Protein AF-A0A935WSB1-F1 (afdb_monomer)

Radius of gyration: 26.07 Å; Cα contacts (8 Å, |Δi|>4): 548; chains: 1; bounding box: 64×55×68 Å

Solvent-accessible surface area (backbone atoms only — not comparable to full-atom values): 17098 Å² total; per-residue (Å²): 81,42,59,68,57,47,34,73,74,70,45,81,58,76,41,74,50,71,46,96,44,98,87,48,53,34,35,37,22,49,76,75,19,38,38,34,25,50,96,61,27,64,59,34,32,44,65,51,95,84,75,77,81,82,82,81,70,64,35,70,71,57,39,52,50,42,53,50,50,52,52,51,50,53,54,49,55,54,46,53,54,50,55,65,73,69,62,89,74,89,78,96,70,95,72,88,76,87,68,64,77,67,68,43,43,47,78,83,37,38,55,59,56,47,38,64,53,71,43,83,61,61,30,33,44,60,49,74,85,62,17,37,36,38,25,39,85,84,13,38,38,32,24,38,60,80,41,35,52,37,31,41,38,26,83,84,60,60,51,58,66,50,74,45,67,52,43,93,82,45,62,64,37,37,80,64,33,39,58,68,51,41,22,32,45,66,18,51,59,39,26,40,36,54,83,48,101,49,32,37,43,37,19,50,66,94,76,73,35,17,26,42,34,31,44,74,62,19,29,61,29,34,35,31,78,73,62,72,58,62,64,47,54,56,77,58,78,88,73,57,65,91,81,60,81,78,63,82,47,48,49,77,64,40,42,54,54,58,49,20,72,67,72,43,59,58,42,27,34,54,80,58,32,38,28,42,76,61,76,18,35,42,33,43,56,98,60,18,32,70,51,70,47,52,86,55,71,72,69,54,60,64,71,88,130

Sequence (305 aa):
MTMDDVRAALGEPTSIEGPVRPAEPIYWLYGLSRLQFRAGRLVGWIKVDDGGAPRVVLDEDRKARVDRMRTVAMHTDRRTMLDAAT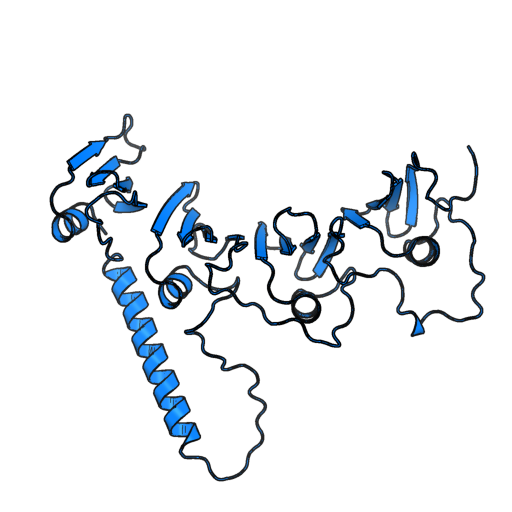LDGSATLDHAGASDRSAAFDRSATLDEVLLVMGVPQSWYPLDEGRTMIEYGTGLLTFDGREQIESWSNFDGNLRISMGEPEKDARPVRLGSTASAVVAAMGTPEKWSRWSSNREHWCWGPADRSCIAFQDDRVVGWENRDGALRVTIGPDRSEISSDAPKASFFDVGDSADEVARLMGTPTVIEDDTWFYPKDASVSFKAGRVVTWDDPGGVLRVGGRR

Nearest PDB structures (foldseek):
  7ufr-assembly1_D  TM=3.509E-01  e=5.657E-01  Bifidobacterium longum
  8owu-assembly1_B  TM=4.998E-01  e=3.252E+00  Bacillus cereus BAG3X2-1
  7ufu-assembly1_B  TM=3.173E-01  e=1.090E+00  Bifidobacterium longum
  7z4b-assembly1_EA  TM=2.134E-01  e=5.618E+00  Escherichia phage vB_EcoP_SU10

Foldseek 3Di:
DFPVVLCVQQNAAPDWDDDPDLQAWIWGHHDPKIFTHGPRDTLWIAFDPDDDDDPDDPDPVLNVVLVVVVVVLVVVVVVVVVVVVPDPDDDDDDPDDPPDLLQAEEQADFQSSQCSNQNDFNTWDQDPQLKIWTHQPPKIFIAHNVRGTQKIAAQPPRHRHWPADAAPPQAAAEFFDFPVSQCNHQTAANIKGDPDPFWIKGHHDDPSQFIFITGNRTTQKTACPVVNGSHWDADDPVPDDPPDPLDQADEFFDFPNNQCSNQIAANIDDHQKGHHPPRKIFGDDPRTTHDIDCPPVSHRHDDDD

Mean predicted aligned error: 12.3 Å

pLDDT: mean 80.34, std 18.43, range [30.84, 98.38]

Structure (mmCIF, N/CA/C/O backbone):
data_AF-A0A935WSB1-F1
#
_entry.id   AF-A0A935WSB1-F1
#
loop_
_atom_site.group_PDB
_atom_site.id
_atom_site.type_symbol
_atom_site.label_atom_id
_atom_site.label_alt_id
_atom_site.label_comp_id
_atom_site.label_asym_id
_atom_site.label_entity_id
_atom_site.label_seq_id
_atom_site.pdbx_PDB_ins_code
_atom_site.Cartn_x
_atom_site.Cartn_y
_atom_site.Cartn_z
_atom_site.occupancy
_atom_site.B_iso_or_equiv
_atom_site.auth_seq_id
_atom_site.auth_comp_id
_atom_site.auth_asym_id
_atom_site.auth_atom_id
_atom_site.pdbx_PDB_model_num
ATOM 1 N N . MET A 1 1 ? -25.887 -2.914 22.755 1.00 63.47 1 MET A N 1
ATOM 2 C CA . MET A 1 1 ? -26.084 -1.977 23.874 1.00 63.47 1 MET A CA 1
ATOM 3 C C . MET A 1 1 ? -27.166 -0.981 23.497 1.00 63.47 1 MET A C 1
ATOM 5 O O . MET A 1 1 ? -27.038 -0.257 22.506 1.00 63.47 1 MET A O 1
ATOM 9 N N . THR A 1 2 ? -28.282 -1.034 24.214 1.00 77.12 2 THR A N 1
ATOM 10 C CA . THR A 1 2 ? -29.420 -0.122 24.065 1.00 77.12 2 THR A CA 1
ATOM 11 C C . THR A 1 2 ? -29.155 1.196 24.793 1.00 77.12 2 THR A C 1
ATOM 13 O O . THR A 1 2 ? -28.222 1.305 25.588 1.00 77.12 2 THR A O 1
ATOM 16 N N . MET A 1 3 ? -29.972 2.213 24.526 1.00 77.62 3 MET A N 1
ATOM 17 C CA . MET A 1 3 ? -29.946 3.467 25.290 1.00 77.62 3 MET A CA 1
ATOM 18 C C . MET A 1 3 ? -30.131 3.249 26.800 1.00 77.62 3 MET A C 1
ATOM 20 O O . MET A 1 3 ? -29.468 3.913 27.597 1.00 77.62 3 MET A O 1
ATOM 24 N N . ASP A 1 4 ? -30.979 2.300 27.196 1.00 77.06 4 ASP A N 1
ATOM 25 C CA . ASP A 1 4 ? -31.235 2.000 28.608 1.00 77.06 4 ASP A CA 1
ATOM 26 C C . ASP A 1 4 ? -30.022 1.343 29.274 1.00 77.06 4 ASP A C 1
ATOM 28 O O . ASP A 1 4 ? -29.649 1.728 30.382 1.00 77.06 4 ASP A O 1
ATOM 32 N N . ASP A 1 5 ? -29.335 0.440 28.565 1.00 70.81 5 ASP A N 1
ATOM 33 C CA . ASP A 1 5 ? -28.085 -0.162 29.048 1.00 70.81 5 ASP A CA 1
ATOM 34 C C . ASP A 1 5 ? -27.008 0.911 29.279 1.00 70.81 5 ASP A C 1
ATOM 36 O O . ASP A 1 5 ? -26.276 0.875 30.269 1.00 70.81 5 ASP A O 1
ATOM 40 N N . VAL A 1 6 ? -26.916 1.900 28.379 1.00 70.06 6 VAL A N 1
ATOM 41 C CA . VAL A 1 6 ? -25.959 3.010 28.504 1.00 70.06 6 VAL A CA 1
ATOM 42 C C . VAL A 1 6 ? -26.297 3.901 29.695 1.00 70.06 6 VAL A C 1
ATOM 44 O O . VAL A 1 6 ? -25.399 4.243 30.463 1.00 70.06 6 VAL A O 1
ATOM 47 N N . ARG A 1 7 ? -27.576 4.234 29.900 1.00 77.81 7 ARG A N 1
ATOM 48 C CA . ARG A 1 7 ? -28.036 4.976 31.086 1.00 77.81 7 ARG A CA 1
ATOM 49 C C . ARG A 1 7 ? -27.732 4.239 32.380 1.00 77.81 7 ARG A C 1
ATOM 51 O O . ARG A 1 7 ? -27.277 4.856 33.338 1.00 77.81 7 ARG A O 1
ATOM 58 N N . ALA A 1 8 ? -27.955 2.928 32.406 1.00 68.81 8 ALA A N 1
ATOM 59 C CA . ALA A 1 8 ? -27.655 2.106 33.571 1.00 68.81 8 ALA A CA 1
ATOM 60 C C . ALA A 1 8 ? -26.152 2.110 33.901 1.00 68.81 8 ALA A C 1
ATOM 62 O O . ALA A 1 8 ? -25.781 2.109 35.073 1.00 68.81 8 ALA A O 1
ATOM 63 N N . ALA A 1 9 ? -25.291 2.147 32.879 1.00 66.75 9 ALA A N 1
ATOM 64 C CA . ALA A 1 9 ? -23.841 2.126 33.047 1.00 66.75 9 ALA A CA 1
ATOM 65 C C . ALA A 1 9 ? -23.220 3.504 33.349 1.00 66.75 9 ALA A C 1
ATOM 67 O O . ALA A 1 9 ? -22.274 3.585 34.133 1.00 66.75 9 ALA A O 1
ATOM 68 N N . LEU A 1 10 ? -23.709 4.573 32.714 1.00 67.88 10 LEU A N 1
ATOM 69 C CA . LEU A 1 10 ? -23.076 5.902 32.719 1.00 67.88 10 LEU A CA 1
ATOM 70 C C . LEU A 1 10 ? -23.913 6.993 33.405 1.00 67.88 10 LEU A C 1
ATOM 72 O O . LEU A 1 10 ? -23.425 8.107 33.585 1.00 67.88 10 LEU A O 1
ATOM 76 N N . GLY A 1 11 ? -25.152 6.694 33.795 1.00 75.00 11 GLY A N 1
ATOM 77 C CA . GLY A 1 11 ? -26.122 7.690 34.246 1.00 75.00 11 GLY A CA 1
ATOM 78 C C . GLY A 1 11 ? -26.763 8.457 33.086 1.00 75.00 11 GLY A C 1
ATOM 79 O O . GLY A 1 11 ? -26.602 8.107 31.914 1.00 75.00 11 GLY A O 1
ATOM 80 N N . GLU A 1 12 ? -27.516 9.510 33.404 1.00 82.56 12 GLU A N 1
ATOM 81 C CA . GLU A 1 12 ? -28.131 10.369 32.385 1.00 82.56 12 GLU A CA 1
ATOM 82 C C . GLU A 1 12 ? -27.073 11.186 31.623 1.00 82.56 12 GLU A C 1
ATOM 84 O O . GLU A 1 12 ? -26.112 11.668 32.233 1.00 82.56 12 GLU A O 1
ATOM 89 N N . PRO A 1 13 ? -27.240 11.379 30.304 1.00 79.94 13 PRO A N 1
ATOM 90 C CA . PRO A 1 13 ? -26.358 12.241 29.535 1.00 79.94 13 PRO A CA 1
ATOM 91 C C . PRO A 1 13 ? -26.493 13.702 29.974 1.00 79.94 13 PRO A C 1
ATOM 93 O O . PRO A 1 13 ? -27.563 14.173 30.356 1.00 79.94 13 PRO A O 1
ATOM 96 N N . THR A 1 14 ? -25.396 14.448 29.864 1.00 83.88 14 THR A N 1
ATOM 97 C CA . THR A 1 14 ? -25.356 15.901 30.081 1.00 83.88 14 THR A CA 1
ATOM 98 C C . THR A 1 14 ? -26.238 16.644 29.079 1.00 83.88 14 THR A C 1
ATOM 100 O O . THR A 1 14 ? -26.843 17.659 29.414 1.00 83.88 14 THR A O 1
ATOM 103 N N . SER A 1 15 ? -26.309 16.148 27.844 1.00 84.44 15 SER A N 1
ATOM 104 C CA . SER A 1 15 ? -27.177 16.683 26.798 1.00 84.44 15 SER A CA 1
ATOM 105 C C . SER A 1 15 ? -27.527 15.589 25.793 1.00 84.44 15 SER A C 1
ATOM 107 O O . SER A 1 15 ? -26.777 14.631 25.608 1.00 84.44 15 SER A O 1
ATOM 109 N N . ILE A 1 16 ? -28.677 15.731 25.142 1.00 85.69 16 ILE A N 1
ATOM 110 C CA . ILE A 1 16 ? -29.111 14.863 24.051 1.00 85.69 16 ILE A CA 1
ATOM 111 C C . ILE A 1 16 ? -29.291 15.745 22.821 1.00 85.69 16 ILE A C 1
ATOM 113 O O . ILE A 1 16 ? -30.140 16.635 22.808 1.00 85.69 16 ILE A O 1
ATOM 117 N N . GLU A 1 17 ? -28.519 15.476 21.777 1.00 83.50 17 GLU A N 1
ATOM 118 C CA . GLU A 1 17 ? -28.701 16.085 20.465 1.00 83.50 17 GLU A CA 1
ATOM 119 C C . GLU A 1 17 ? -29.527 15.121 19.615 1.00 83.50 17 GLU A C 1
ATOM 121 O O . GLU A 1 17 ? -29.097 14.022 19.255 1.00 83.50 17 GLU A O 1
ATOM 126 N N . GLY A 1 18 ? -30.780 15.505 19.388 1.00 69.75 18 GLY A N 1
ATOM 127 C CA . GLY A 1 18 ? -31.750 14.706 18.653 1.00 69.75 18 GLY A CA 1
ATOM 128 C C . GLY A 1 18 ? -31.640 14.898 17.144 1.00 69.75 18 GLY A C 1
ATOM 129 O O . GLY A 1 18 ? -31.088 15.898 16.679 1.00 69.75 18 GLY A O 1
ATOM 130 N N . PRO A 1 19 ? -32.198 13.962 16.368 1.00 59.97 19 PRO A N 1
ATOM 131 C CA . PRO A 1 19 ? -32.095 14.027 14.936 1.00 59.97 19 PRO A CA 1
ATOM 132 C C . PRO A 1 19 ? -33.092 15.057 14.402 1.00 59.97 19 PRO A C 1
ATOM 134 O O . PRO A 1 19 ? -34.228 15.152 14.876 1.00 59.97 19 PRO A O 1
ATOM 137 N N . VAL A 1 20 ? -32.707 15.792 13.362 1.00 57.31 20 VAL A N 1
ATOM 138 C CA . VAL A 1 20 ? -33.638 16.670 12.639 1.00 57.31 20 VAL A CA 1
ATOM 139 C C . VAL A 1 20 ? -34.606 15.816 11.803 1.00 57.31 20 VAL A C 1
ATOM 141 O O . VAL A 1 20 ? -35.691 16.272 11.439 1.00 57.31 20 VAL A O 1
ATOM 144 N N . ARG A 1 21 ? -34.247 14.551 11.517 1.00 65.06 21 ARG A N 1
ATOM 145 C CA . ARG A 1 21 ? -35.037 13.609 10.705 1.00 65.06 21 ARG A CA 1
ATOM 146 C C . ARG A 1 21 ? -35.062 12.184 11.278 1.00 65.06 21 ARG A C 1
ATOM 1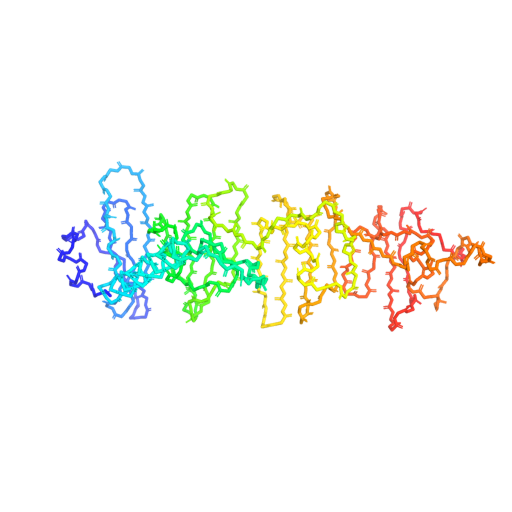48 O O . ARG A 1 21 ? -34.057 11.728 11.796 1.00 65.06 21 ARG A O 1
ATOM 155 N N . PRO A 1 22 ? -36.126 11.389 11.065 1.00 59.56 22 PRO A N 1
ATOM 156 C CA . PRO A 1 22 ? -36.276 10.046 11.654 1.00 59.56 22 PRO A CA 1
ATOM 157 C C . PRO A 1 22 ? -35.152 9.027 11.373 1.00 59.56 22 PRO A C 1
ATOM 159 O O . PRO A 1 22 ? -35.048 8.032 12.084 1.00 59.56 22 PRO A O 1
ATOM 162 N N . ALA A 1 23 ? -34.337 9.241 10.334 1.00 66.31 23 ALA A N 1
ATOM 163 C CA . ALA A 1 23 ? -33.225 8.363 9.953 1.00 66.31 23 ALA A CA 1
ATOM 164 C C . ALA A 1 23 ? -31.851 8.837 10.470 1.00 66.31 23 ALA A C 1
ATOM 166 O O . ALA A 1 23 ? -30.852 8.125 10.326 1.00 66.31 23 ALA A O 1
ATOM 167 N N . GLU A 1 24 ? -31.782 10.038 11.041 1.00 74.19 24 GLU A N 1
ATOM 168 C CA . GLU A 1 24 ? -30.544 10.589 11.575 1.00 74.19 24 GLU A CA 1
ATOM 169 C C . GLU A 1 24 ? -30.231 9.986 12.955 1.00 74.19 24 GLU A C 1
ATOM 171 O O . GLU A 1 24 ? -31.131 9.582 13.700 1.00 74.19 24 GLU A O 1
ATOM 176 N N . PRO A 1 25 ? -28.941 9.868 13.295 1.00 76.00 25 PRO A N 1
ATOM 177 C CA . PRO A 1 25 ? -28.529 9.397 14.605 1.00 76.00 25 PRO A CA 1
ATOM 178 C C . PRO A 1 25 ? -28.915 10.381 15.720 1.00 76.00 25 PRO A C 1
ATOM 180 O O . PRO A 1 25 ? -28.957 11.591 15.517 1.00 76.00 25 PRO A O 1
ATOM 183 N N . ILE A 1 26 ? -29.140 9.842 16.917 1.00 84.12 26 ILE A N 1
ATOM 184 C CA . ILE A 1 26 ? -29.237 10.605 18.166 1.00 84.12 26 ILE A CA 1
ATOM 185 C C . ILE A 1 26 ? -27.859 10.613 18.811 1.00 84.12 26 ILE A C 1
ATOM 187 O O . ILE A 1 26 ? -27.231 9.558 18.907 1.00 84.12 26 ILE A O 1
ATOM 191 N N . TYR A 1 27 ? -27.412 11.759 19.309 1.00 83.88 27 TYR A N 1
ATOM 192 C CA . TYR A 1 27 ? -26.178 11.847 20.073 1.00 83.88 27 TYR A CA 1
ATOM 193 C C . TYR A 1 27 ? -26.465 12.106 21.546 1.00 83.88 27 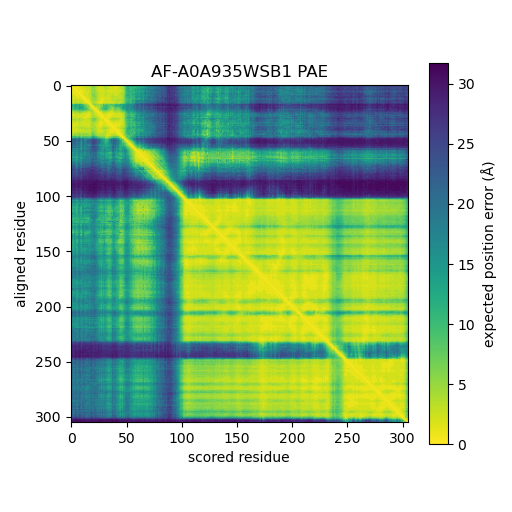TYR A C 1
ATOM 195 O O . TYR A 1 27 ? -27.266 12.967 21.898 1.00 83.88 27 TYR A O 1
ATOM 203 N N . TRP A 1 28 ? -25.813 11.350 22.420 1.00 86.56 28 TRP A N 1
ATOM 204 C CA . TRP A 1 28 ? -25.804 11.606 23.856 1.00 86.56 28 TRP A CA 1
ATOM 205 C C . TRP A 1 28 ? -24.438 12.141 24.246 1.00 86.56 28 TRP A C 1
ATOM 207 O O . TRP A 1 28 ? -23.416 11.531 23.940 1.00 86.56 28 TRP A O 1
ATOM 217 N N . LEU A 1 29 ? -24.420 13.274 24.929 1.00 78.69 29 LEU A N 1
ATOM 218 C CA . LEU A 1 29 ? -23.208 13.930 25.392 1.00 78.69 29 LEU A CA 1
ATOM 219 C C . LEU A 1 29 ? -23.000 13.628 26.872 1.00 78.69 29 LEU A C 1
ATOM 221 O O . LEU A 1 29 ? -23.913 13.806 27.675 1.00 78.69 29 LEU A O 1
ATOM 225 N N . TYR A 1 30 ? -21.792 13.213 27.230 1.00 75.56 30 TYR A N 1
ATOM 226 C CA . TYR A 1 30 ? -21.328 13.054 28.607 1.00 75.56 30 TYR A CA 1
ATOM 227 C C . TYR A 1 30 ? -20.094 13.942 28.774 1.00 75.56 30 TYR A C 1
ATOM 229 O O . TYR A 1 30 ? -18.985 13.572 28.378 1.00 75.56 30 TYR A O 1
ATOM 237 N N . GLY A 1 31 ? -20.303 15.162 29.277 1.00 77.12 31 GLY A N 1
ATOM 238 C CA . GLY A 1 31 ? -19.303 16.226 29.183 1.00 77.12 31 GLY A CA 1
ATOM 239 C C . GLY A 1 31 ? -18.985 16.551 27.719 1.00 77.12 31 GLY A C 1
ATOM 240 O O . GLY A 1 31 ? -19.887 16.855 26.942 1.00 77.12 31 GLY A O 1
ATOM 241 N N . LEU A 1 32 ? -17.708 16.460 27.343 1.00 69.44 32 LEU A N 1
ATOM 242 C CA . LEU A 1 32 ? -17.245 16.636 25.958 1.00 69.44 32 LEU A CA 1
ATOM 243 C C . LEU A 1 32 ? -17.247 15.331 25.145 1.00 69.44 32 LEU A C 1
ATOM 245 O O . LEU A 1 32 ? -16.994 15.349 23.943 1.00 69.44 32 LEU A O 1
ATOM 249 N N . SER A 1 33 ? -17.520 14.193 25.784 1.00 70.38 33 SER A N 1
ATOM 250 C CA . SER A 1 33 ? -17.607 12.911 25.088 1.00 70.38 33 SER A CA 1
ATOM 251 C C . SER A 1 33 ? -18.978 12.746 24.440 1.00 70.38 33 SER A C 1
ATOM 253 O O . SER A 1 33 ? -19.994 13.153 25.003 1.00 70.38 33 SER A O 1
ATOM 255 N N . ARG A 1 34 ? -19.019 12.108 23.269 1.00 78.19 34 ARG A N 1
ATOM 256 C CA . ARG A 1 34 ? -20.234 11.949 22.463 1.00 78.19 34 ARG A CA 1
ATOM 257 C C . ARG A 1 34 ? -20.487 10.481 22.165 1.00 78.19 34 ARG A C 1
ATOM 259 O O . ARG A 1 34 ? -19.644 9.840 21.561 1.00 78.19 34 ARG A O 1
ATOM 266 N N . LEU A 1 35 ? -21.652 9.959 22.521 1.00 81.50 35 LEU A N 1
ATOM 267 C CA . LEU A 1 35 ? -22.151 8.650 22.102 1.00 81.50 35 LEU A CA 1
ATOM 268 C C . LEU A 1 35 ? -23.139 8.838 20.952 1.00 81.50 35 LEU A C 1
ATOM 270 O O . LEU A 1 35 ? -23.942 9.764 20.978 1.00 81.50 35 LEU A O 1
ATOM 274 N N . GLN A 1 36 ? -23.107 7.960 19.959 1.00 80.00 36 GLN A N 1
ATOM 275 C CA . GLN A 1 36 ? -23.989 7.982 18.801 1.00 80.00 36 GLN A CA 1
ATOM 276 C C . GLN A 1 36 ? -24.907 6.768 18.819 1.00 80.00 36 GLN A C 1
ATOM 278 O O . GLN A 1 36 ? -24.446 5.629 18.872 1.00 80.00 36 GLN A O 1
ATOM 283 N N . PHE A 1 37 ? -26.204 7.009 18.687 1.00 79.94 37 PHE A N 1
ATOM 284 C CA . PHE A 1 37 ? -27.230 5.986 18.621 1.00 79.94 37 PHE A CA 1
ATOM 285 C C . PHE A 1 37 ? -27.960 6.031 17.283 1.00 79.94 37 PHE A C 1
ATOM 287 O O . PHE A 1 37 ? -28.322 7.098 16.793 1.00 79.94 37 PHE A O 1
ATOM 294 N N . ARG A 1 38 ? -28.250 4.862 16.713 1.00 75.88 38 ARG A N 1
ATOM 295 C CA . ARG A 1 38 ? -29.123 4.712 15.542 1.00 75.88 38 ARG A CA 1
ATOM 296 C C . ARG A 1 38 ? -30.149 3.628 15.849 1.00 75.88 38 ARG A C 1
ATOM 298 O O . ARG A 1 38 ? -29.787 2.557 16.328 1.00 75.88 38 ARG A O 1
ATOM 305 N N . ALA A 1 39 ? -31.430 3.931 15.628 1.00 79.81 39 ALA A N 1
ATOM 306 C CA . ALA A 1 39 ? -32.546 3.042 15.974 1.00 79.81 39 ALA A CA 1
ATOM 307 C C . ALA A 1 39 ? -32.476 2.500 17.424 1.00 79.81 39 ALA A C 1
ATOM 309 O O . ALA A 1 39 ? -32.691 1.316 17.672 1.00 79.81 39 ALA A O 1
ATOM 310 N N . GLY A 1 40 ? -32.115 3.364 18.384 1.00 78.06 40 GLY A N 1
ATOM 311 C CA . GLY A 1 40 ? -32.038 3.020 19.812 1.00 78.06 40 GLY A CA 1
ATOM 312 C C . GLY A 1 40 ? -30.828 2.173 20.229 1.00 78.06 40 GLY A C 1
ATOM 313 O O . GLY A 1 40 ? -30.725 1.792 21.395 1.00 78.06 40 GLY A O 1
ATOM 314 N N . ARG A 1 41 ? -29.899 1.886 19.309 1.00 76.06 41 ARG A N 1
ATOM 315 C CA . ARG A 1 41 ? -28.673 1.124 19.583 1.00 76.06 41 ARG A CA 1
ATOM 316 C C . ARG A 1 41 ? -27.443 2.007 19.491 1.00 76.06 41 ARG A C 1
ATOM 318 O O . ARG A 1 41 ? -27.355 2.821 18.574 1.00 76.06 41 ARG A O 1
ATOM 325 N N . LEU A 1 42 ? -26.513 1.835 20.430 1.00 74.25 42 LEU A N 1
ATOM 326 C CA . LEU A 1 42 ? -25.209 2.493 20.389 1.00 74.25 42 LEU A CA 1
ATOM 327 C C . LEU A 1 42 ? -24.449 1.994 19.154 1.00 74.25 42 LEU A C 1
ATOM 329 O O . LEU A 1 42 ? -24.241 0.792 19.000 1.00 74.25 42 LEU A O 1
ATOM 333 N N . VAL A 1 43 ? -24.067 2.918 18.278 1.00 70.50 43 VAL A N 1
ATOM 334 C CA . VAL A 1 43 ? -23.344 2.632 17.030 1.00 70.50 43 VAL A CA 1
ATOM 335 C C . VAL A 1 43 ? -21.957 3.267 16.985 1.00 70.50 43 VAL A C 1
ATOM 337 O O . VAL A 1 43 ? -21.141 2.856 16.170 1.00 70.50 43 VAL A O 1
ATOM 340 N N . GLY A 1 44 ? -21.650 4.216 17.871 1.00 69.81 44 GLY A N 1
ATOM 341 C CA . GLY A 1 44 ? -20.285 4.710 18.030 1.00 69.81 44 GLY A CA 1
ATOM 342 C C . GLY A 1 44 ? -20.123 5.744 19.129 1.00 69.81 44 GLY A C 1
ATOM 343 O O . GLY A 1 44 ? -21.091 6.081 19.811 1.00 69.81 44 GLY A O 1
ATOM 344 N N . TRP A 1 45 ? -18.895 6.215 19.329 1.00 75.31 45 TRP A N 1
ATOM 345 C CA . TRP A 1 45 ? -18.570 7.211 20.341 1.00 75.31 45 TRP A CA 1
ATOM 346 C C . TRP A 1 45 ? -17.253 7.948 20.083 1.00 75.31 45 TRP A C 1
ATOM 348 O O . TRP A 1 45 ? -16.319 7.420 19.494 1.00 75.31 45 TRP A O 1
ATOM 358 N N . ILE A 1 46 ? -17.149 9.163 20.607 1.00 66.12 46 ILE A N 1
ATOM 359 C CA . ILE A 1 46 ? -15.939 9.982 20.612 1.00 66.12 46 ILE A CA 1
ATOM 360 C C . ILE A 1 46 ? -15.630 10.333 22.062 1.00 66.12 46 ILE A C 1
ATOM 362 O O . ILE A 1 46 ? -16.502 10.833 22.780 1.00 66.12 46 ILE A O 1
ATOM 366 N N . LYS A 1 47 ? -14.395 10.078 22.489 1.00 68.56 47 LYS A N 1
ATOM 367 C CA . LYS A 1 47 ? -13.889 10.490 23.796 1.00 68.56 47 LYS A CA 1
ATOM 368 C C . LYS A 1 47 ? -13.106 11.790 23.637 1.00 68.56 47 LYS A C 1
ATOM 370 O O . LYS A 1 47 ? -12.189 11.855 22.829 1.00 68.56 47 LYS A O 1
ATOM 375 N N . VAL A 1 48 ? -13.451 12.808 24.420 1.00 62.47 48 VAL A N 1
ATOM 376 C CA . VAL A 1 48 ? -12.686 14.063 24.492 1.00 62.47 48 VAL A CA 1
ATOM 377 C C . VAL A 1 48 ? -12.179 14.199 25.924 1.00 62.47 48 VAL A C 1
ATOM 379 O O . VAL A 1 48 ? -12.964 14.329 26.865 1.00 62.47 48 VAL A O 1
ATOM 382 N N . ASP A 1 49 ? -10.867 14.047 26.090 1.00 54.12 49 ASP A N 1
ATOM 383 C CA . ASP A 1 49 ? -10.190 14.012 27.384 1.00 54.12 49 ASP A CA 1
ATOM 384 C C . ASP A 1 49 ? -10.007 15.425 27.943 1.00 54.12 49 ASP A C 1
ATOM 386 O O . ASP A 1 49 ? -9.045 16.070 27.570 1.00 54.12 49 ASP A O 1
ATOM 390 N N . ASP A 1 50 ? -10.895 15.874 28.843 1.00 45.34 50 ASP A N 1
ATOM 391 C CA . ASP A 1 50 ? -10.646 17.026 29.745 1.00 45.34 50 ASP A CA 1
ATOM 392 C C . ASP A 1 50 ? -11.381 16.949 31.111 1.00 45.34 50 ASP A C 1
ATOM 394 O O . ASP A 1 50 ? -11.352 17.889 31.904 1.00 45.34 50 ASP A O 1
ATOM 398 N N . GLY A 1 51 ? -12.007 15.819 31.470 1.00 41.94 51 GLY A N 1
ATOM 399 C CA . GLY A 1 51 ? -12.538 15.636 32.829 1.00 41.94 51 GLY A CA 1
ATOM 400 C C . GLY A 1 51 ? -13.644 14.594 32.950 1.00 41.94 51 GLY A C 1
ATOM 401 O O . GLY A 1 51 ? -14.785 14.854 32.589 1.00 41.94 51 GLY A O 1
ATOM 402 N N . GLY A 1 52 ? -13.306 13.432 33.521 1.00 44.09 52 GLY A N 1
ATOM 403 C CA . GLY A 1 52 ? -14.252 12.361 33.860 1.00 44.09 52 GLY A CA 1
ATOM 404 C C . GLY A 1 52 ? -14.679 11.515 32.658 1.00 44.09 52 GLY A C 1
ATOM 405 O O . GLY A 1 52 ? -15.662 11.809 31.991 1.00 44.09 52 GLY A O 1
ATOM 406 N N . ALA A 1 53 ? -13.938 10.438 32.390 1.00 39.72 53 ALA A N 1
ATOM 407 C CA . ALA A 1 53 ? -14.202 9.530 31.275 1.00 39.72 53 ALA A CA 1
ATOM 408 C C . ALA A 1 53 ? -15.599 8.877 31.346 1.00 39.72 53 ALA A C 1
ATOM 410 O O . ALA A 1 53 ? -15.935 8.312 32.392 1.00 39.72 53 ALA A O 1
ATOM 411 N N . PRO A 1 54 ? -16.348 8.766 30.233 1.00 41.44 54 PRO A N 1
ATOM 412 C CA . PRO A 1 54 ? -17.251 7.640 30.078 1.00 41.44 54 PRO A CA 1
ATOM 413 C C . PRO A 1 54 ? -16.400 6.384 29.855 1.00 41.44 54 PRO A C 1
ATOM 415 O O . PRO A 1 54 ? -15.735 6.220 28.831 1.00 41.44 54 PRO A O 1
ATOM 418 N N . ARG A 1 55 ? -16.398 5.477 30.836 1.00 43.47 55 ARG A N 1
ATOM 419 C CA . ARG A 1 55 ? -15.939 4.099 30.626 1.00 43.47 55 ARG A CA 1
ATOM 420 C C . ARG A 1 55 ? -16.990 3.398 29.773 1.00 43.47 55 ARG A C 1
ATOM 422 O O . ARG A 1 55 ? -17.925 2.815 30.310 1.00 43.47 55 ARG A O 1
ATOM 429 N N . VAL A 1 56 ? -16.865 3.489 28.453 1.00 46.94 56 VAL A N 1
ATOM 430 C CA . VAL A 1 56 ? -17.739 2.736 27.552 1.00 46.94 56 VAL A CA 1
ATOM 431 C C . VAL A 1 56 ? -17.400 1.256 27.708 1.00 46.94 56 VAL A C 1
ATOM 433 O O . VAL A 1 56 ? -16.307 0.800 27.371 1.00 46.94 56 VAL A O 1
ATOM 436 N N . VAL A 1 57 ? -18.332 0.523 28.309 1.00 47.41 57 VAL A N 1
ATOM 437 C CA . VAL A 1 57 ? -18.292 -0.931 28.432 1.00 47.41 57 VAL A CA 1
ATOM 438 C C . VAL A 1 57 ? -18.744 -1.488 27.085 1.00 47.41 57 VAL A C 1
ATOM 440 O O . VAL A 1 57 ? -19.734 -1.015 26.528 1.00 47.41 57 VAL A O 1
ATOM 443 N N . LEU A 1 58 ? -18.005 -2.457 26.535 1.00 53.50 58 LEU A N 1
ATOM 444 C CA . LEU A 1 58 ? -18.475 -3.234 25.385 1.00 53.50 58 LEU A CA 1
ATOM 445 C C . LEU A 1 58 ? -19.906 -3.709 25.664 1.00 53.50 58 LEU A C 1
ATOM 447 O O . LEU A 1 58 ? -20.201 -4.089 26.795 1.00 53.50 58 LEU A O 1
ATOM 451 N N . ASP A 1 59 ? -20.766 -3.719 24.646 1.00 58.62 59 ASP A N 1
ATOM 452 C CA . ASP A 1 59 ? -22.076 -4.368 24.752 1.00 58.62 59 ASP A CA 1
ATOM 453 C C . ASP A 1 59 ? -21.941 -5.740 25.423 1.00 58.62 59 ASP A C 1
ATOM 455 O O . ASP A 1 59 ? -20.989 -6.450 25.104 1.00 58.62 59 ASP A O 1
ATOM 459 N N . GLU A 1 60 ? -22.850 -6.123 26.321 1.00 54.34 60 GLU A N 1
ATOM 460 C CA . GLU A 1 60 ? -22.711 -7.348 27.127 1.00 54.34 60 GLU A CA 1
ATOM 461 C C . GLU A 1 60 ? -22.488 -8.589 26.245 1.00 54.34 60 GLU A C 1
ATOM 463 O O . GLU A 1 60 ? -21.643 -9.425 26.561 1.00 54.34 60 GLU A O 1
ATOM 468 N N . ASP A 1 61 ? -23.119 -8.651 25.068 1.00 62.62 61 ASP A N 1
ATOM 469 C CA . ASP A 1 61 ? -22.887 -9.712 24.080 1.00 62.62 61 ASP A CA 1
ATOM 470 C C . ASP A 1 61 ? -21.450 -9.722 23.529 1.00 62.62 61 ASP A C 1
ATOM 472 O O . ASP A 1 61 ? -20.817 -10.780 23.422 1.00 62.62 61 ASP A O 1
ATOM 476 N N . ARG A 1 62 ? -20.911 -8.543 23.192 1.00 67.31 62 ARG A N 1
ATOM 477 C CA . ARG A 1 62 ? -19.544 -8.380 22.672 1.00 67.31 62 ARG A CA 1
ATOM 478 C C . ARG A 1 62 ? -18.508 -8.589 23.771 1.00 67.31 62 ARG A C 1
ATOM 480 O O . ARG A 1 62 ? -17.515 -9.274 23.550 1.00 67.31 62 ARG A O 1
ATOM 487 N N . LYS A 1 63 ? -18.761 -8.071 24.970 1.00 64.69 63 LYS A N 1
ATOM 488 C CA . LYS A 1 63 ? -17.958 -8.314 26.169 1.00 64.69 63 LYS A CA 1
ATOM 489 C C . LYS A 1 63 ? -17.884 -9.805 26.474 1.00 64.69 63 LYS A C 1
ATOM 491 O O . LYS A 1 63 ? -16.789 -10.342 26.587 1.00 64.69 63 LYS A O 1
ATOM 496 N N . ALA A 1 64 ? -19.025 -10.492 26.494 1.00 65.81 64 ALA A N 1
ATOM 497 C CA . ALA A 1 64 ? -19.080 -11.932 26.699 1.00 65.81 64 ALA A CA 1
ATOM 498 C C . ALA A 1 64 ? -18.332 -12.695 25.598 1.00 65.81 64 ALA A C 1
ATOM 500 O O . ALA A 1 64 ? -17.690 -13.702 25.884 1.00 65.81 64 ALA A O 1
ATOM 501 N N . ARG A 1 65 ? -18.380 -12.237 24.339 1.00 69.38 65 ARG A N 1
ATOM 502 C CA . ARG A 1 65 ? -17.612 -12.832 23.234 1.00 69.38 65 ARG A CA 1
ATOM 503 C C . ARG A 1 65 ? -16.104 -12.676 23.443 1.00 69.38 65 ARG A C 1
ATOM 505 O O . ARG A 1 65 ? -15.401 -13.683 23.397 1.00 69.38 65 ARG A O 1
ATOM 512 N N . VAL A 1 66 ? -15.635 -11.473 23.769 1.00 65.06 66 VAL A N 1
ATOM 513 C CA . VAL A 1 66 ? -14.220 -11.200 24.077 1.00 65.06 66 VAL A CA 1
ATOM 514 C C . VAL A 1 66 ? -13.756 -11.965 25.323 1.00 65.06 66 VAL A C 1
ATOM 516 O O . VAL A 1 66 ? -12.689 -12.573 25.310 1.00 65.06 66 VAL A O 1
ATOM 519 N N . ASP A 1 67 ? -14.558 -12.025 26.385 1.00 70.31 67 ASP A N 1
ATOM 520 C CA . ASP A 1 67 ? -14.211 -12.753 27.613 1.00 70.31 67 ASP A CA 1
ATOM 521 C C . ASP A 1 67 ? -14.202 -14.279 27.403 1.00 70.31 67 ASP A C 1
ATOM 523 O O . ASP A 1 67 ? -13.337 -14.982 27.941 1.00 70.31 67 ASP A O 1
ATOM 527 N N . ARG A 1 68 ? -15.095 -14.809 26.551 1.00 69.88 68 ARG A N 1
ATOM 528 C CA . ARG A 1 68 ? -15.016 -16.203 26.081 1.00 69.88 68 ARG A CA 1
ATOM 529 C C . ARG A 1 68 ? -13.710 -16.450 25.329 1.00 69.88 68 ARG A C 1
ATOM 531 O O . ARG A 1 68 ? -13.043 -17.441 25.616 1.00 69.88 68 ARG A O 1
ATOM 538 N N . MET A 1 69 ? -13.313 -15.551 24.426 1.00 71.00 69 MET A N 1
ATOM 539 C CA . MET A 1 69 ? -12.042 -15.664 23.698 1.00 71.00 69 MET A CA 1
ATOM 540 C C . MET A 1 69 ? -10.836 -15.632 24.645 1.00 71.00 69 MET A C 1
ATOM 542 O O . MET A 1 69 ? -9.964 -16.489 24.530 1.00 71.00 69 MET A O 1
ATOM 546 N N . ARG A 1 70 ? -10.818 -14.732 25.641 1.00 69.50 70 ARG A N 1
ATOM 547 C CA . ARG A 1 70 ? -9.779 -14.697 26.692 1.00 69.50 70 ARG A CA 1
ATOM 548 C C . ARG A 1 70 ? -9.677 -16.015 27.440 1.00 69.50 70 ARG A C 1
ATOM 550 O O . ARG A 1 70 ? -8.583 -16.531 27.647 1.00 69.50 70 ARG A O 1
ATOM 557 N N . THR A 1 71 ? -10.822 -16.573 27.823 1.00 66.12 71 THR A N 1
ATOM 558 C CA . THR A 1 71 ? -10.876 -17.846 28.544 1.00 66.12 71 THR A CA 1
ATOM 559 C C . THR A 1 71 ? -10.306 -18.980 27.691 1.00 66.12 71 THR A C 1
ATOM 561 O O . THR A 1 71 ? -9.514 -19.778 28.192 1.00 66.12 71 THR A O 1
ATOM 564 N N . VAL A 1 72 ? -10.658 -19.040 26.403 1.00 64.19 72 VAL A N 1
ATOM 565 C CA . VAL A 1 72 ? -10.140 -20.046 25.461 1.00 64.19 72 VAL A CA 1
ATOM 566 C C . VAL A 1 72 ? -8.635 -19.883 25.233 1.00 64.19 72 VAL A C 1
ATOM 568 O O . VAL A 1 72 ? -7.915 -20.882 25.271 1.00 64.19 72 VAL A O 1
ATOM 571 N N . ALA A 1 73 ? -8.147 -18.652 25.058 1.00 57.72 73 ALA A N 1
ATOM 572 C CA . ALA A 1 73 ? -6.720 -18.364 24.904 1.00 57.72 73 ALA A CA 1
ATOM 573 C C . ALA A 1 73 ? -5.921 -18.842 26.129 1.00 57.72 73 ALA A C 1
ATOM 575 O O . ALA A 1 73 ? -4.992 -19.631 25.985 1.00 57.72 73 ALA A O 1
ATOM 576 N N . MET A 1 74 ? -6.377 -18.509 27.344 1.00 57.03 74 MET A N 1
ATOM 577 C CA . MET A 1 74 ? -5.743 -18.969 28.587 1.00 57.03 74 MET A CA 1
ATOM 578 C C . MET A 1 74 ? -5.737 -20.496 28.741 1.00 57.03 74 MET A C 1
ATOM 580 O O . MET A 1 74 ? -4.767 -21.062 29.242 1.00 57.03 74 MET A O 1
ATOM 584 N N . HIS A 1 75 ? -6.810 -21.184 28.337 1.00 48.62 75 HIS A N 1
ATOM 585 C CA . HIS A 1 75 ? -6.854 -22.650 28.399 1.00 48.62 75 HIS A CA 1
ATOM 586 C C . HIS A 1 75 ? -5.938 -23.299 27.362 1.00 48.62 75 HIS A C 1
ATOM 588 O O . HIS A 1 75 ? -5.371 -24.354 27.641 1.00 48.62 75 HIS A O 1
ATOM 594 N N . THR A 1 76 ? -5.782 -22.672 26.195 1.00 54.62 76 THR A N 1
ATOM 595 C CA . THR A 1 76 ? -4.874 -23.138 25.145 1.00 54.62 76 THR A CA 1
ATOM 596 C C . THR A 1 76 ? -3.426 -22.983 25.597 1.00 54.62 76 THR A C 1
ATOM 598 O O . THR A 1 76 ? -2.719 -23.984 25.613 1.00 54.62 76 THR A O 1
ATOM 601 N N . ASP A 1 77 ? -3.035 -21.806 26.097 1.00 55.22 77 ASP A N 1
ATOM 602 C CA . ASP A 1 77 ? -1.681 -21.543 26.613 1.00 55.22 77 ASP A CA 1
ATOM 603 C C . ASP A 1 77 ? -1.324 -22.429 27.808 1.00 55.22 77 ASP A C 1
ATOM 605 O O . ASP A 1 77 ? -0.219 -22.958 27.914 1.00 55.22 77 ASP A O 1
ATOM 609 N N . ARG A 1 78 ? -2.279 -22.658 28.716 1.00 50.56 78 ARG A N 1
ATOM 610 C CA . ARG A 1 78 ? -2.070 -23.561 29.853 1.00 50.56 78 ARG A CA 1
ATOM 611 C C . ARG A 1 78 ? -1.877 -25.010 29.406 1.00 50.56 78 ARG A C 1
ATOM 613 O O . ARG A 1 78 ? -1.145 -25.747 30.062 1.00 50.56 78 ARG A O 1
ATOM 620 N N . ARG A 1 79 ? -2.536 -25.425 28.322 1.00 49.34 79 ARG A N 1
ATOM 621 C CA . ARG A 1 79 ? -2.415 -26.776 27.768 1.00 49.34 79 ARG A CA 1
ATOM 622 C C . ARG A 1 79 ? -1.097 -26.951 27.017 1.00 49.34 79 ARG A C 1
ATOM 624 O O . ARG A 1 79 ? -0.413 -27.927 27.286 1.00 49.34 79 ARG A O 1
ATOM 631 N N . THR A 1 80 ? -0.673 -25.980 26.205 1.00 53.69 80 THR A N 1
ATOM 632 C CA . THR A 1 80 ? 0.657 -25.991 25.569 1.00 53.69 80 THR A CA 1
ATOM 633 C C . THR A 1 80 ? 1.794 -25.906 26.585 1.00 53.69 80 THR A C 1
ATOM 635 O O . THR A 1 80 ? 2.791 -26.601 26.415 1.00 53.69 80 THR A O 1
ATOM 638 N N . MET A 1 81 ? 1.650 -25.147 27.681 1.00 43.69 81 MET A N 1
ATOM 639 C CA . MET A 1 81 ? 2.636 -25.167 28.772 1.00 43.69 81 MET A CA 1
ATOM 640 C C . MET A 1 81 ? 2.678 -26.508 29.522 1.00 43.69 81 MET A C 1
ATOM 642 O O . MET A 1 81 ? 3.759 -26.934 29.926 1.00 43.69 81 MET A O 1
ATOM 646 N N . LEU A 1 82 ? 1.540 -27.192 29.707 1.00 48.69 82 LEU A N 1
ATOM 647 C CA . LEU A 1 82 ? 1.523 -28.535 30.304 1.00 48.69 82 LEU A CA 1
ATOM 648 C C . LEU A 1 82 ? 2.130 -29.583 29.360 1.00 48.69 82 LEU A C 1
ATOM 650 O O . LEU A 1 82 ? 2.926 -30.408 29.801 1.00 48.69 82 LEU A O 1
ATOM 654 N N . ASP A 1 83 ? 1.799 -29.534 28.071 1.00 47.44 83 ASP A N 1
ATOM 655 C CA . ASP A 1 83 ? 2.304 -30.482 27.073 1.00 47.44 83 ASP A CA 1
ATOM 656 C C . ASP A 1 83 ? 3.824 -30.306 26.865 1.00 47.44 83 ASP A C 1
ATOM 658 O O . ASP A 1 83 ? 4.554 -31.295 26.780 1.00 47.44 83 ASP A O 1
ATOM 662 N N . ALA A 1 84 ? 4.335 -29.067 26.913 1.00 46.25 84 ALA A N 1
ATOM 663 C CA . ALA A 1 84 ? 5.771 -28.771 26.875 1.00 46.25 84 ALA A CA 1
ATOM 664 C C . ALA A 1 84 ? 6.527 -29.225 28.140 1.00 46.25 84 ALA A C 1
ATOM 666 O O . ALA A 1 84 ? 7.702 -29.573 28.062 1.00 46.25 84 ALA A O 1
ATOM 667 N N . ALA A 1 85 ? 5.865 -29.266 29.301 1.00 44.62 85 ALA A N 1
ATOM 668 C CA . ALA A 1 85 ? 6.457 -29.766 30.542 1.00 44.62 85 ALA A CA 1
ATOM 669 C C . ALA A 1 85 ? 6.463 -31.305 30.646 1.00 44.62 85 ALA A C 1
ATOM 671 O O . ALA A 1 85 ? 7.088 -31.844 31.560 1.00 44.62 85 ALA A O 1
ATOM 672 N N . THR A 1 86 ? 5.789 -32.019 29.733 1.00 43.66 86 THR A N 1
ATOM 673 C CA . THR A 1 86 ? 5.595 -33.480 29.824 1.00 43.66 86 THR A CA 1
ATOM 674 C C . THR A 1 86 ? 6.319 -34.275 28.723 1.00 43.66 86 THR A C 1
ATOM 676 O O . THR A 1 86 ? 6.254 -35.502 28.718 1.00 43.66 86 THR A O 1
ATOM 679 N N . LEU A 1 87 ? 7.050 -33.624 27.811 1.00 40.91 87 LEU A N 1
ATOM 680 C CA . LEU A 1 87 ? 7.750 -34.287 26.700 1.00 40.91 87 LEU A CA 1
ATOM 681 C C . LEU A 1 87 ? 9.270 -34.069 26.756 1.00 40.91 87 LEU A C 1
ATOM 683 O O . LEU A 1 87 ? 9.843 -33.321 25.969 1.00 40.91 87 LEU A O 1
ATOM 687 N N . ASP A 1 88 ? 9.926 -34.794 27.663 1.00 43.59 88 ASP A N 1
ATOM 688 C CA . ASP A 1 88 ? 11.294 -35.274 27.447 1.00 43.59 88 ASP A CA 1
ATOM 689 C C . ASP A 1 88 ? 11.192 -36.611 26.693 1.00 43.59 88 ASP A C 1
ATOM 691 O O . ASP A 1 88 ? 10.784 -37.627 27.260 1.00 43.59 88 ASP A O 1
ATOM 695 N N . GLY A 1 89 ? 11.448 -36.592 25.381 1.00 37.44 89 GLY A N 1
ATOM 696 C CA . GLY A 1 89 ? 11.412 -37.800 24.552 1.00 37.44 89 GLY A CA 1
ATOM 697 C C . GLY A 1 89 ? 10.995 -37.580 23.098 1.00 37.44 89 GLY A C 1
ATOM 698 O O . GLY A 1 89 ? 9.874 -37.892 22.719 1.00 37.44 89 GLY A O 1
ATOM 699 N N . SER A 1 90 ? 11.932 -37.078 22.290 1.00 40.22 90 SER A N 1
ATOM 700 C CA . SER A 1 90 ? 12.049 -37.254 20.830 1.00 40.22 90 SER A CA 1
ATOM 701 C C . SER A 1 90 ? 10.768 -37.280 19.969 1.00 40.22 90 SER A C 1
ATOM 703 O O . SER A 1 90 ? 10.185 -38.339 19.745 1.00 40.22 90 SER A O 1
ATOM 705 N N . ALA A 1 91 ? 10.462 -36.156 19.318 1.00 31.92 91 ALA A N 1
ATOM 706 C CA . ALA A 1 91 ? 9.990 -36.124 17.929 1.00 31.92 91 ALA A CA 1
ATOM 707 C C . ALA A 1 91 ? 10.116 -34.693 17.384 1.00 31.92 91 ALA A C 1
ATOM 709 O O . ALA A 1 91 ? 9.498 -33.763 17.892 1.00 31.92 91 ALA A O 1
ATOM 710 N N . THR A 1 92 ? 10.929 -34.519 16.345 1.00 39.75 92 THR A N 1
ATOM 711 C CA . THR A 1 92 ? 10.984 -33.301 15.531 1.00 39.75 92 THR A CA 1
ATOM 712 C C . THR A 1 92 ? 9.665 -33.142 14.780 1.00 39.75 92 THR A C 1
ATOM 714 O O . THR A 1 92 ? 9.373 -33.920 13.872 1.00 39.75 92 THR A O 1
ATOM 717 N N . LEU A 1 93 ? 8.878 -32.140 15.160 1.00 30.84 93 LEU A N 1
ATOM 718 C CA . LEU A 1 93 ? 7.742 -31.646 14.392 1.00 30.84 93 LEU A CA 1
ATOM 719 C C . LEU A 1 93 ? 7.906 -30.138 14.243 1.00 30.84 93 LEU A C 1
ATOM 721 O O . LEU A 1 93 ? 7.823 -29.400 15.224 1.00 30.84 93 LEU A O 1
ATOM 725 N N . ASP A 1 94 ? 8.133 -29.710 13.006 1.00 32.47 94 ASP A N 1
ATOM 726 C CA . ASP A 1 94 ? 8.152 -28.316 12.584 1.00 32.47 94 ASP A CA 1
ATOM 727 C C . ASP A 1 94 ? 6.821 -27.641 12.950 1.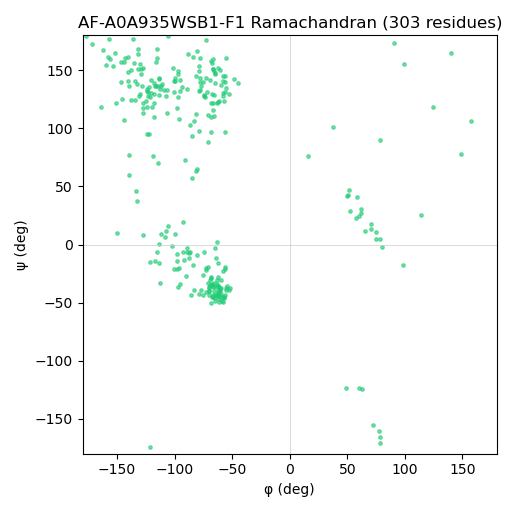00 32.47 94 ASP A C 1
ATOM 729 O O . ASP A 1 94 ? 5.823 -27.757 12.245 1.00 32.47 94 ASP A O 1
ATOM 733 N N . HIS A 1 95 ? 6.799 -26.945 14.086 1.00 31.95 95 HIS A N 1
ATOM 734 C CA . HIS A 1 95 ? 5.782 -25.955 14.435 1.00 31.95 95 HIS A CA 1
ATOM 735 C C . HIS A 1 95 ? 6.460 -24.589 14.508 1.00 31.95 95 HIS A C 1
ATOM 737 O O . HIS A 1 95 ? 6.629 -23.998 15.574 1.00 31.95 95 HIS A O 1
ATOM 743 N N . ALA A 1 96 ? 6.862 -24.075 13.347 1.00 33.31 96 ALA A N 1
ATOM 744 C CA . ALA A 1 96 ? 7.050 -22.643 13.201 1.00 33.31 96 ALA A CA 1
ATOM 745 C C . ALA A 1 96 ? 5.667 -21.974 13.309 1.00 33.31 96 ALA A C 1
ATOM 747 O O . ALA A 1 96 ? 4.799 -22.211 12.472 1.00 33.31 96 ALA A O 1
ATOM 748 N N . GLY A 1 97 ? 5.458 -21.155 14.345 1.00 33.84 97 GLY A N 1
ATOM 749 C CA . GLY A 1 97 ? 4.396 -20.143 14.334 1.00 33.84 97 GLY A CA 1
ATOM 750 C C . GLY A 1 97 ? 3.227 -20.296 15.311 1.00 33.84 97 GLY A C 1
ATOM 751 O O . GLY A 1 97 ? 2.174 -19.725 15.052 1.00 33.84 97 GLY A O 1
ATOM 752 N N . ALA A 1 98 ? 3.378 -20.966 16.456 1.00 32.06 98 ALA A N 1
ATOM 753 C CA . ALA A 1 98 ? 2.507 -20.687 17.608 1.00 32.06 98 ALA A CA 1
ATOM 754 C C . ALA A 1 98 ? 3.068 -19.493 18.406 1.00 32.06 98 ALA A C 1
ATOM 756 O O . ALA A 1 98 ? 3.422 -19.615 19.575 1.00 32.06 98 ALA A O 1
ATOM 757 N N . SER A 1 99 ? 3.239 -18.347 17.739 1.00 39.62 99 SER A N 1
ATOM 758 C CA . SER A 1 99 ? 3.558 -17.092 18.416 1.00 39.62 99 SER A CA 1
ATOM 759 C C . SER A 1 99 ? 2.251 -16.510 18.942 1.00 39.62 99 SER A C 1
ATOM 761 O O . SER A 1 99 ? 1.343 -16.215 18.170 1.00 39.62 99 SER A O 1
ATOM 763 N N . ASP A 1 100 ? 2.139 -16.483 20.265 1.00 43.09 100 ASP A N 1
ATOM 764 C CA . ASP A 1 100 ? 1.388 -15.523 21.070 1.00 43.09 100 ASP A CA 1
ATOM 765 C C . ASP A 1 100 ? 0.348 -14.665 20.313 1.00 43.09 100 ASP A C 1
ATOM 767 O O . ASP A 1 100 ? 0.536 -13.470 20.076 1.00 43.09 100 ASP A O 1
ATOM 771 N N . ARG A 1 101 ? -0.805 -15.260 19.971 1.00 45.12 101 ARG A N 1
ATOM 772 C CA . ARG A 1 101 ? -1.961 -14.531 19.405 1.00 45.12 101 ARG A CA 1
ATOM 773 C C . ARG A 1 101 ? -2.557 -13.498 20.378 1.00 45.12 101 ARG A C 1
ATOM 775 O O . ARG A 1 101 ? -3.561 -12.871 20.054 1.00 45.12 101 ARG A O 1
ATOM 782 N N . SER A 1 102 ? -1.979 -13.332 21.572 1.00 55.03 102 SER A N 1
ATOM 783 C CA . SER A 1 102 ? -2.351 -12.285 22.524 1.00 55.03 102 SER A CA 1
ATOM 784 C C . SER A 1 102 ? -1.529 -10.996 22.368 1.00 55.03 102 SER A C 1
ATOM 786 O O . SER A 1 102 ? -1.941 -9.956 22.888 1.00 55.03 102 SER A O 1
ATOM 788 N N . ALA A 1 103 ? -0.413 -11.023 21.624 1.00 83.94 103 ALA A N 1
ATOM 789 C CA . ALA A 1 103 ? 0.506 -9.887 21.522 1.00 83.94 103 ALA A CA 1
ATOM 790 C C . ALA A 1 103 ? 0.266 -8.974 20.310 1.00 83.94 103 ALA A C 1
ATOM 792 O O . ALA A 1 103 ? 0.475 -7.767 20.429 1.00 83.94 103 ALA A O 1
ATOM 793 N N . ALA A 1 104 ? -0.163 -9.514 19.165 1.00 91.88 104 ALA A N 1
ATOM 794 C CA . ALA A 1 104 ? -0.363 -8.755 17.930 1.00 91.88 104 ALA A CA 1
ATOM 795 C C . ALA A 1 104 ? -1.442 -9.379 17.029 1.00 91.88 104 ALA A C 1
ATOM 797 O O . ALA A 1 104 ? -1.829 -10.533 17.215 1.00 91.88 104 ALA A O 1
ATOM 798 N N . PHE A 1 105 ? -1.913 -8.614 16.044 1.00 94.38 105 PHE A N 1
ATOM 799 C CA . PHE A 1 105 ? -2.876 -9.058 15.033 1.00 94.38 105 PHE A CA 1
ATOM 800 C C . PHE A 1 105 ? -2.425 -8.683 13.611 1.00 94.38 105 PHE A C 1
ATOM 802 O O . PHE A 1 105 ? -1.555 -7.832 13.425 1.00 94.38 105 PHE A O 1
ATOM 809 N N . ASP A 1 106 ? -3.025 -9.309 12.600 1.00 94.56 106 ASP A N 1
ATOM 810 C CA . ASP A 1 106 ? -2.765 -9.026 11.184 1.00 94.56 106 ASP A CA 1
ATOM 811 C C . ASP A 1 106 ? -4.047 -8.599 10.439 1.00 94.56 106 ASP A C 1
ATOM 813 O O . ASP A 1 106 ? -5.111 -8.429 11.035 1.00 94.56 106 ASP A O 1
ATOM 817 N N . ARG A 1 107 ? -3.964 -8.426 9.113 1.00 94.50 107 ARG A N 1
ATOM 818 C CA . ARG A 1 107 ? -5.086 -8.005 8.240 1.00 94.50 107 ARG A CA 1
ATOM 819 C C . ARG A 1 107 ? -6.266 -8.973 8.161 1.00 94.50 107 ARG A C 1
ATOM 821 O O . ARG A 1 107 ? -7.294 -8.612 7.593 1.00 94.50 107 ARG A O 1
ATOM 828 N N . SER A 1 108 ? -6.122 -10.197 8.662 1.00 93.38 108 SER A N 1
ATOM 829 C CA . SER A 1 108 ? -7.210 -11.175 8.737 1.00 93.38 108 SER A CA 1
ATOM 830 C C . SER A 1 108 ? -8.037 -11.048 10.016 1.00 93.38 108 SER A C 1
ATOM 832 O O . SER A 1 108 ? -9.119 -11.632 10.089 1.00 93.38 108 SER A O 1
ATOM 834 N N . ALA A 1 109 ? -7.558 -10.269 10.991 1.00 92.81 109 ALA A N 1
ATOM 835 C CA . ALA A 1 109 ? -8.219 -10.123 12.272 1.00 92.81 109 ALA A CA 1
ATOM 836 C C . ALA A 1 109 ? -9.596 -9.458 12.154 1.00 92.81 109 ALA A C 1
ATOM 838 O O . ALA A 1 109 ? -9.862 -8.582 11.325 1.00 92.81 109 ALA A O 1
ATOM 839 N N . THR A 1 110 ? -10.477 -9.888 13.040 1.00 89.38 110 THR A N 1
ATOM 840 C CA . THR A 1 110 ? -11.801 -9.322 13.274 1.00 89.38 110 THR A CA 1
ATOM 841 C C . THR A 1 110 ? -11.735 -8.204 14.308 1.00 89.38 110 THR A C 1
ATOM 843 O O . THR A 1 110 ? -10.789 -8.102 15.093 1.00 89.38 110 THR A O 1
ATOM 846 N N . LEU A 1 111 ? -12.787 -7.388 14.373 1.00 86.31 111 LEU A N 1
ATOM 847 C CA . LEU A 1 111 ? -12.925 -6.361 15.405 1.00 86.31 111 LEU A CA 1
ATOM 848 C C . LEU A 1 111 ? -12.763 -6.915 16.828 1.00 86.31 111 LEU A C 1
ATOM 850 O O . LEU A 1 111 ? -12.133 -6.272 17.661 1.00 86.31 111 LEU A O 1
ATOM 854 N N . ASP A 1 112 ? -13.278 -8.110 17.122 1.00 80.88 112 ASP A N 1
ATOM 855 C CA . ASP A 1 112 ? -13.134 -8.691 18.463 1.00 80.88 112 ASP A CA 1
ATOM 856 C C . ASP A 1 112 ? -11.706 -9.115 18.781 1.00 80.88 112 ASP A C 1
ATOM 858 O O . ASP A 1 112 ? -11.269 -8.961 19.918 1.00 80.88 112 ASP A O 1
ATOM 862 N N . GLU A 1 113 ? -10.977 -9.643 17.798 1.00 85.12 113 GLU A N 1
ATOM 863 C CA . GLU A 1 113 ? -9.565 -10.000 17.959 1.00 85.12 113 GLU A CA 1
ATOM 864 C C . GLU A 1 113 ? -8.718 -8.745 18.185 1.00 85.12 113 GLU A C 1
ATOM 866 O O . GLU A 1 113 ? -7.870 -8.725 19.077 1.00 85.12 113 GLU A O 1
ATOM 871 N N . VAL A 1 114 ? -9.018 -7.654 17.476 1.00 90.25 114 VAL A N 1
ATOM 872 C CA . VAL A 1 114 ? -8.387 -6.355 17.737 1.00 90.25 114 VAL A CA 1
ATOM 873 C C . VAL A 1 114 ? -8.701 -5.872 19.152 1.00 90.25 114 VAL A C 1
ATOM 875 O O . VAL A 1 114 ? -7.785 -5.521 19.890 1.00 90.25 114 VAL A O 1
ATOM 878 N N . LEU A 1 115 ? -9.968 -5.888 19.576 1.00 84.00 115 LEU A N 1
ATOM 879 C CA . LEU A 1 115 ? -10.366 -5.470 20.927 1.00 84.00 115 LEU A CA 1
ATOM 880 C C . LEU A 1 115 ? -9.763 -6.361 22.022 1.00 84.00 115 LEU A C 1
ATOM 882 O O . LEU A 1 115 ? -9.497 -5.891 23.130 1.00 84.00 115 LEU A O 1
ATOM 886 N N . LEU A 1 116 ? -9.537 -7.640 21.724 1.00 81.88 116 LEU A N 1
ATOM 887 C CA . LEU A 1 116 ? -8.859 -8.572 22.614 1.00 81.88 116 LEU A CA 1
ATOM 888 C C . LEU A 1 116 ? -7.398 -8.159 22.841 1.00 81.88 116 LEU A C 1
ATOM 890 O O . LEU A 1 116 ? -6.962 -8.137 23.993 1.00 81.88 116 LEU A O 1
ATOM 894 N N . VAL A 1 117 ? -6.679 -7.811 21.768 1.00 86.44 117 VAL A N 1
ATOM 895 C CA . VAL A 1 117 ? -5.247 -7.455 21.790 1.00 86.44 117 VAL A CA 1
ATOM 896 C C . VAL A 1 117 ? -5.005 -6.022 22.278 1.00 86.44 117 VAL A C 1
ATOM 898 O O . VAL A 1 117 ? -4.082 -5.767 23.055 1.00 86.44 117 VAL A O 1
ATOM 901 N N . MET A 1 118 ? -5.827 -5.080 21.817 1.00 85.31 118 MET A N 1
ATOM 902 C CA . MET A 1 118 ? -5.643 -3.638 22.011 1.00 85.31 118 MET A CA 1
ATOM 903 C C . MET A 1 118 ? -6.465 -3.066 23.168 1.00 85.31 118 MET A C 1
ATOM 905 O O . MET A 1 118 ? -6.146 -1.998 23.687 1.00 85.31 118 MET A O 1
ATOM 909 N N . GLY A 1 119 ? -7.526 -3.756 23.589 1.00 80.12 119 GLY A N 1
ATOM 910 C CA . GLY A 1 119 ? -8.504 -3.216 24.529 1.00 80.12 119 GLY A CA 1
ATOM 911 C C . GLY A 1 119 ? -9.477 -2.238 23.869 1.00 80.12 119 GLY A C 1
ATOM 912 O O . GLY A 1 119 ? -9.669 -2.242 22.656 1.00 80.12 119 GLY A O 1
ATOM 913 N N . VAL A 1 120 ? -10.133 -1.405 24.677 1.00 77.31 120 VAL A N 1
ATOM 914 C CA . VAL A 1 120 ? -11.136 -0.441 24.191 1.00 77.31 120 VAL A CA 1
ATOM 915 C C . VAL A 1 120 ? -10.433 0.728 23.480 1.00 77.31 120 VAL A C 1
ATOM 917 O O . VAL A 1 120 ? -9.524 1.309 24.078 1.00 77.31 120 VAL A O 1
ATOM 920 N N . PRO A 1 121 ? -10.829 1.089 22.243 1.00 82.88 121 PRO A N 1
ATOM 921 C CA . PRO A 1 121 ? -10.243 2.218 21.527 1.00 82.88 121 PRO A CA 1
ATOM 922 C C . PRO A 1 121 ? -10.607 3.552 22.177 1.00 82.88 121 PRO A C 1
ATOM 924 O O . PRO A 1 121 ? -11.611 3.678 22.885 1.00 82.88 121 PRO A O 1
ATOM 927 N N . GLN A 1 122 ? -9.788 4.564 21.906 1.00 80.88 122 GLN A N 1
ATOM 928 C CA . GLN A 1 122 ? -10.035 5.928 22.371 1.00 80.88 122 GLN A CA 1
ATOM 929 C C . GLN A 1 122 ? -11.234 6.544 21.644 1.00 80.88 122 GLN A C 1
ATOM 931 O O . GLN A 1 122 ? -12.081 7.163 22.287 1.00 80.88 122 GLN A O 1
ATOM 936 N N . SER A 1 123 ? -11.350 6.289 20.339 1.00 78.38 123 SER A N 1
ATOM 937 C CA . SER A 1 123 ? -12.438 6.800 19.502 1.00 78.38 123 SER A CA 1
ATOM 938 C C . SER A 1 123 ? -13.056 5.698 18.648 1.00 78.38 123 SER A C 1
ATOM 940 O O . SER A 1 123 ? -12.384 4.736 18.271 1.00 78.38 123 SER A O 1
ATOM 942 N N . TRP A 1 124 ? -14.339 5.858 18.328 1.00 83.75 124 TRP A N 1
ATOM 943 C CA . TRP A 1 124 ? -15.137 4.938 17.526 1.00 83.75 124 TRP A CA 1
ATOM 944 C C . TRP A 1 124 ? -16.126 5.706 16.643 1.00 83.75 124 TRP A C 1
ATOM 946 O O . TRP A 1 124 ? -17.167 6.194 17.088 1.00 83.75 124 TRP A O 1
ATOM 956 N N . TYR A 1 125 ? -15.847 5.750 15.351 1.00 79.94 125 TYR A N 1
ATOM 957 C CA . TYR A 1 125 ? -16.641 6.458 14.360 1.00 79.94 125 TYR A CA 1
ATOM 958 C C . TYR A 1 125 ? -17.419 5.451 13.515 1.00 79.94 125 TYR A C 1
ATOM 960 O O . TYR A 1 125 ? -16.818 4.694 12.750 1.00 79.94 125 TYR A O 1
ATOM 968 N N . PRO A 1 126 ? -18.755 5.420 13.613 1.00 78.56 126 PRO A N 1
ATOM 969 C CA . PRO A 1 126 ? -19.550 4.681 12.656 1.00 78.56 126 PRO A CA 1
ATOM 970 C C . PRO A 1 126 ? -19.507 5.435 11.331 1.00 78.56 126 PRO A C 1
ATOM 972 O O . PRO A 1 126 ? -19.737 6.645 11.275 1.00 78.56 126 PRO A O 1
ATOM 975 N N . LEU A 1 127 ? -19.220 4.701 10.271 1.00 79.75 127 LEU A N 1
ATOM 976 C CA . LEU A 1 127 ? -19.198 5.199 8.909 1.00 79.75 127 LEU A CA 1
ATOM 977 C C . LEU A 1 127 ? -20.435 4.688 8.156 1.00 79.75 127 LEU A C 1
ATOM 979 O O . LEU A 1 127 ? -21.293 3.976 8.695 1.00 79.75 127 LEU A O 1
ATOM 983 N N . ASP A 1 128 ? -20.547 5.079 6.893 1.00 81.38 128 ASP A N 1
ATOM 984 C CA . ASP A 1 128 ? -21.602 4.585 6.016 1.00 81.38 128 ASP A CA 1
ATOM 985 C C . ASP A 1 128 ? -21.446 3.084 5.727 1.00 81.38 128 ASP A C 1
ATOM 987 O O . ASP A 1 128 ? -20.376 2.497 5.900 1.00 81.38 128 ASP A O 1
ATOM 991 N N . GLU A 1 129 ? -22.542 2.452 5.299 1.00 81.88 129 GLU A N 1
ATOM 992 C CA . GLU A 1 129 ? -22.577 1.034 4.894 1.00 81.88 129 GLU A CA 1
ATOM 993 C C . GLU A 1 129 ? -22.179 0.037 6.000 1.00 81.88 129 GLU A C 1
ATOM 995 O O . GLU A 1 129 ? -21.765 -1.089 5.737 1.00 81.88 129 GLU A O 1
ATOM 1000 N N . GLY A 1 130 ? -22.334 0.440 7.264 1.00 79.38 130 GLY A N 1
ATOM 1001 C CA . GLY A 1 130 ? -22.003 -0.399 8.418 1.00 79.38 130 GLY A CA 1
ATOM 1002 C C . GLY A 1 130 ? -20.509 -0.466 8.723 1.00 79.38 130 GLY A C 1
ATOM 1003 O O . GLY A 1 130 ? -20.116 -1.182 9.641 1.00 79.38 130 GLY A O 1
ATOM 1004 N N . ARG A 1 131 ? -19.683 0.292 7.996 1.00 87.00 131 ARG A N 1
ATOM 1005 C CA . ARG A 1 131 ? -18.256 0.409 8.281 1.00 87.00 131 ARG A CA 1
ATOM 1006 C C . ARG A 1 131 ? -18.021 1.137 9.597 1.00 87.00 131 ARG A C 1
ATOM 1008 O O . ARG A 1 131 ? -18.856 1.912 10.065 1.00 87.00 131 ARG A O 1
ATOM 1015 N N . THR A 1 132 ? -16.869 0.890 10.200 1.00 87.38 132 THR A N 1
ATOM 1016 C CA . THR A 1 132 ? -16.484 1.491 11.479 1.00 87.38 132 THR A CA 1
ATOM 1017 C C . THR A 1 132 ? -15.017 1.865 11.446 1.00 87.38 132 THR A C 1
ATOM 1019 O O . THR A 1 132 ? -14.193 1.064 11.031 1.00 87.38 132 THR A O 1
ATOM 1022 N N . MET A 1 133 ? -14.675 3.047 11.935 1.00 90.81 133 MET A N 1
ATOM 1023 C CA . MET A 1 133 ? -13.298 3.477 12.132 1.00 90.81 133 MET A CA 1
ATOM 1024 C C . MET A 1 133 ? -13.016 3.623 13.625 1.00 90.81 133 MET A C 1
ATOM 1026 O O . MET A 1 133 ? -13.828 4.197 14.346 1.00 90.81 133 MET A O 1
ATOM 1030 N N . ILE A 1 134 ? -11.890 3.104 14.104 1.00 89.50 134 ILE A N 1
ATOM 1031 C CA . ILE A 1 134 ? -11.472 3.223 15.505 1.00 89.50 134 ILE A CA 1
ATOM 1032 C C . ILE A 1 134 ? -10.051 3.768 15.603 1.00 89.50 134 ILE A C 1
ATOM 1034 O O . ILE A 1 134 ? -9.226 3.543 14.715 1.00 89.50 134 ILE A O 1
ATOM 1038 N N . GLU A 1 135 ? -9.772 4.452 16.709 1.00 88.88 135 GLU A N 1
ATOM 1039 C CA . GLU A 1 135 ? -8.473 5.074 16.974 1.00 88.88 135 GLU A CA 1
ATOM 1040 C C . GLU A 1 135 ? -7.855 4.560 18.278 1.00 88.88 135 GLU A C 1
ATOM 1042 O O . GLU A 1 135 ? -8.513 4.483 19.324 1.00 88.88 135 GLU A O 1
ATOM 1047 N N . TYR A 1 136 ? -6.557 4.266 18.214 1.00 86.50 136 TYR A N 1
ATOM 1048 C CA . TYR A 1 136 ? -5.679 4.041 19.359 1.00 86.50 136 TYR A CA 1
ATOM 1049 C C . TYR A 1 136 ? -4.508 5.022 19.252 1.00 86.50 136 TYR A C 1
ATOM 1051 O O . TYR A 1 136 ? -3.533 4.773 18.545 1.00 86.50 136 TYR A O 1
ATOM 1059 N N . GLY A 1 137 ? -4.611 6.168 19.921 1.00 87.25 137 GLY A N 1
ATOM 1060 C CA . GLY A 1 137 ? -3.700 7.289 19.717 1.00 87.25 137 GLY A CA 1
ATOM 1061 C C . GLY A 1 137 ? -3.828 7.801 18.288 1.00 87.25 137 GLY A C 1
ATOM 1062 O O . GLY A 1 137 ? -4.916 8.107 17.816 1.00 87.25 137 GLY A O 1
ATOM 1063 N N . THR A 1 138 ? -2.707 7.843 17.585 1.00 87.69 138 THR A N 1
ATOM 1064 C CA . THR A 1 138 ? -2.637 8.171 16.152 1.00 87.69 138 THR A CA 1
ATOM 1065 C C . THR A 1 138 ? -2.768 6.944 15.242 1.00 87.69 138 THR A C 1
ATOM 1067 O O . THR A 1 138 ? -2.768 7.072 14.018 1.00 87.69 138 THR A O 1
ATOM 1070 N N . GLY A 1 139 ? -2.869 5.745 15.828 1.00 93.44 139 GLY A N 1
ATOM 1071 C CA . GLY A 1 139 ? -3.135 4.513 15.101 1.00 93.44 139 GLY A CA 1
ATOM 1072 C C . GLY A 1 139 ? -4.598 4.443 14.676 1.00 93.44 139 GLY A C 1
ATOM 1073 O O . GLY A 1 139 ? -5.490 4.565 15.517 1.00 93.44 139 GLY A O 1
ATOM 1074 N N . LEU A 1 140 ? -4.839 4.207 13.389 1.00 94.69 140 LEU A N 1
ATOM 1075 C CA . LEU A 1 140 ? -6.172 4.166 12.793 1.00 94.69 140 LEU A CA 1
ATOM 1076 C C . LEU A 1 140 ? -6.475 2.772 12.252 1.00 94.69 140 LEU A C 1
ATOM 1078 O O . LEU A 1 140 ? -5.639 2.188 11.563 1.00 94.69 140 LEU A O 1
ATOM 1082 N N . LEU A 1 141 ? -7.685 2.278 12.496 1.00 96.56 141 LEU A N 1
ATOM 1083 C CA . LEU A 1 141 ? -8.225 1.070 11.875 1.00 96.56 141 LEU A CA 1
ATOM 1084 C C . LEU A 1 141 ? -9.595 1.368 11.284 1.00 96.56 141 LEU A C 1
ATOM 1086 O O . LEU A 1 141 ? -10.430 1.975 11.950 1.00 96.56 141 LEU A O 1
ATOM 1090 N N . THR A 1 142 ? -9.846 0.881 10.074 1.00 96.19 142 THR A N 1
ATOM 1091 C CA . THR A 1 142 ? -11.191 0.847 9.491 1.00 96.19 142 THR A CA 1
ATOM 1092 C C . THR A 1 142 ? -11.618 -0.598 9.317 1.00 96.19 142 THR A C 1
ATOM 1094 O O . THR A 1 142 ? -10.838 -1.424 8.850 1.00 96.19 142 THR A O 1
ATOM 1097 N N . PHE A 1 143 ? -12.861 -0.886 9.674 1.00 93.31 143 PHE A N 1
ATOM 1098 C CA . PHE A 1 143 ? -13.525 -2.167 9.524 1.00 93.31 143 PHE A CA 1
ATOM 1099 C C . PHE A 1 143 ? -14.662 -2.045 8.519 1.00 93.31 143 PHE A C 1
ATOM 1101 O O . PHE A 1 143 ? -15.382 -1.041 8.499 1.00 93.31 143 PHE A O 1
ATOM 1108 N N . ASP A 1 144 ? -14.846 -3.090 7.723 1.00 90.62 144 ASP A N 1
ATOM 1109 C CA . ASP A 1 144 ? -15.980 -3.207 6.821 1.00 90.62 144 ASP A CA 1
ATOM 1110 C C . ASP A 1 144 ? -17.294 -3.495 7.583 1.00 90.62 144 ASP A C 1
ATOM 1112 O O . ASP A 1 144 ? -17.315 -3.710 8.798 1.00 90.62 144 ASP A O 1
ATOM 1116 N N . GLY A 1 145 ? -18.421 -3.536 6.864 1.00 84.56 145 GLY A N 1
ATOM 1117 C CA . GLY A 1 145 ? -19.728 -3.871 7.446 1.00 84.56 145 GLY A CA 1
ATOM 1118 C C . GLY A 1 145 ? -19.850 -5.303 7.995 1.00 84.56 145 GLY A C 1
ATOM 1119 O O . GLY A 1 145 ? -20.896 -5.664 8.533 1.00 84.56 145 GLY A O 1
ATOM 1120 N N . ARG A 1 146 ? -18.809 -6.132 7.847 1.00 87.19 146 ARG A N 1
ATOM 1121 C CA . ARG A 1 146 ? -18.696 -7.491 8.396 1.00 87.19 146 ARG A CA 1
ATOM 1122 C C . ARG A 1 146 ? -17.706 -7.560 9.562 1.00 87.19 146 ARG A C 1
ATOM 1124 O O . ARG A 1 146 ? -17.372 -8.659 9.996 1.00 87.19 146 ARG A O 1
ATOM 1131 N N . GLU A 1 147 ? -17.268 -6.410 10.075 1.00 88.44 147 GLU A N 1
ATOM 1132 C CA . GLU A 1 147 ? -16.314 -6.290 11.181 1.00 88.44 147 GLU A CA 1
ATOM 1133 C C . GLU A 1 147 ? -14.932 -6.906 10.877 1.00 88.44 147 GLU A C 1
ATOM 1135 O O . GLU A 1 147 ? -14.214 -7.306 11.796 1.00 88.44 147 GLU A O 1
ATOM 1140 N N . GLN A 1 148 ? -14.540 -6.968 9.597 1.00 93.38 148 GLN A N 1
ATOM 1141 C CA . GLN A 1 148 ? -13.183 -7.323 9.168 1.00 93.38 148 GLN A CA 1
ATOM 1142 C C . GLN A 1 148 ? -12.364 -6.067 8.887 1.00 93.38 148 GLN A C 1
ATOM 1144 O O . GLN A 1 148 ? -12.909 -5.076 8.406 1.00 93.38 148 GLN A O 1
ATOM 1149 N N . ILE A 1 149 ? -11.054 -6.101 9.151 1.00 95.88 149 ILE A N 1
ATOM 1150 C CA . ILE A 1 149 ? -10.179 -4.960 8.853 1.00 95.88 149 ILE A CA 1
ATOM 1151 C C . ILE A 1 149 ? -10.197 -4.681 7.336 1.00 95.88 149 ILE A C 1
ATOM 1153 O O . ILE A 1 149 ? -9.898 -5.545 6.509 1.00 95.88 149 ILE A O 1
ATOM 1157 N N . GLU A 1 150 ? -10.547 -3.445 6.987 1.00 96.19 150 GLU A N 1
ATOM 1158 C CA . GLU A 1 150 ? -10.506 -2.864 5.642 1.00 96.19 150 GLU A CA 1
ATOM 1159 C C . GLU A 1 150 ? -9.218 -2.053 5.430 1.00 96.19 150 GLU A C 1
ATOM 1161 O O . GLU A 1 150 ? -8.641 -2.070 4.343 1.00 96.19 150 GLU A O 1
ATOM 1166 N N . SER A 1 151 ? -8.739 -1.352 6.463 1.00 97.19 151 SER A N 1
ATOM 1167 C CA . SER A 1 151 ? -7.466 -0.625 6.414 1.00 97.19 151 SER A CA 1
ATOM 1168 C C . SER A 1 151 ? -6.865 -0.368 7.795 1.00 97.19 151 SER A C 1
ATOM 1170 O O . SER A 1 151 ? -7.573 -0.392 8.805 1.00 97.19 151 SER A O 1
ATOM 1172 N N . TRP A 1 152 ? -5.566 -0.063 7.822 1.00 97.06 152 TRP A N 1
ATOM 1173 C CA . TRP A 1 152 ? -4.899 0.546 8.969 1.00 97.06 152 TRP A CA 1
ATOM 1174 C C . TRP A 1 152 ? -3.878 1.607 8.575 1.00 97.06 152 TRP A C 1
ATOM 1176 O O . TRP A 1 152 ? -3.348 1.614 7.463 1.00 97.06 152 TRP A O 1
ATOM 1186 N N . SER A 1 153 ? -3.544 2.447 9.550 1.00 95.94 153 SER A N 1
ATOM 1187 C CA . SER A 1 153 ? -2.411 3.369 9.537 1.00 95.94 153 SER A CA 1
ATOM 1188 C C . SER A 1 153 ? -1.736 3.338 10.910 1.00 95.94 153 SER A C 1
ATOM 1190 O O . SER A 1 153 ? -2.404 3.569 11.918 1.00 95.94 153 SER A O 1
ATOM 1192 N N . ASN A 1 154 ? -0.434 3.046 10.957 1.00 94.75 154 ASN A N 1
ATOM 1193 C CA . ASN A 1 154 ? 0.324 2.816 12.191 1.00 94.75 154 ASN A CA 1
ATOM 1194 C C . ASN A 1 154 ? 1.667 3.568 12.251 1.00 94.75 154 ASN A C 1
ATOM 1196 O O . ASN A 1 154 ? 2.655 3.037 12.753 1.00 94.75 154 ASN A O 1
ATOM 1200 N N . PHE A 1 155 ? 1.727 4.798 11.741 1.00 82.25 155 PHE A N 1
ATOM 1201 C CA . PHE A 1 155 ? 2.988 5.546 11.630 1.00 82.25 155 PHE A CA 1
ATOM 1202 C C . PHE A 1 155 ? 3.709 5.794 12.965 1.00 82.25 155 PHE A C 1
ATOM 1204 O O . PHE A 1 155 ? 4.935 5.802 12.994 1.00 82.25 155 PHE A O 1
ATOM 1211 N N . ASP A 1 156 ? 2.976 5.921 14.075 1.00 83.19 156 ASP A N 1
ATOM 1212 C CA . ASP A 1 156 ? 3.578 6.111 15.407 1.00 83.19 156 ASP A CA 1
ATOM 1213 C C . ASP A 1 156 ? 3.653 4.814 16.238 1.00 83.19 156 ASP A C 1
ATOM 1215 O O . ASP A 1 156 ? 3.940 4.855 17.433 1.00 83.19 156 ASP A O 1
ATOM 1219 N N . GLY A 1 157 ? 3.364 3.651 15.639 1.00 86.81 157 GLY A N 1
ATOM 1220 C CA . GLY A 1 157 ? 3.515 2.346 16.295 1.00 86.81 157 GLY A CA 1
ATOM 1221 C C . GLY A 1 157 ? 2.506 2.044 17.412 1.00 86.81 157 GLY A C 1
ATOM 1222 O O . GLY A 1 157 ? 2.738 1.150 18.224 1.00 86.81 157 GLY A O 1
ATOM 1223 N N . ASN A 1 158 ? 1.387 2.772 17.475 1.00 90.06 158 ASN A N 1
ATOM 1224 C CA . ASN A 1 158 ? 0.371 2.595 18.516 1.00 90.06 158 ASN A CA 1
ATOM 1225 C C . ASN A 1 158 ? -0.468 1.317 18.352 1.00 90.06 158 ASN A C 1
ATOM 1227 O O . ASN A 1 158 ? -1.057 0.848 19.325 1.00 90.06 158 ASN A O 1
ATOM 1231 N N . LEU A 1 159 ? -0.545 0.750 17.146 1.00 94.19 159 LEU A N 1
ATOM 1232 C CA . LEU A 1 159 ? -1.224 -0.513 16.873 1.00 94.19 159 LEU A CA 1
ATOM 1233 C C . LEU A 1 159 ? -0.255 -1.684 17.039 1.00 94.19 159 LEU A C 1
ATOM 1235 O O . LEU A 1 159 ? 0.841 -1.686 16.477 1.00 94.19 159 LEU A O 1
ATOM 1239 N N . ARG A 1 160 ? -0.702 -2.729 17.741 1.00 95.25 160 ARG A N 1
ATOM 1240 C CA . ARG A 1 160 ? 0.004 -4.015 17.839 1.00 95.25 160 ARG A CA 1
ATOM 1241 C C . ARG A 1 160 ? -0.267 -4.874 16.603 1.00 95.25 160 ARG A C 1
ATOM 1243 O O . ARG A 1 160 ? -0.915 -5.913 16.688 1.00 95.25 160 ARG A O 1
ATOM 1250 N N . ILE A 1 161 ? 0.190 -4.403 15.449 1.00 95.75 161 ILE A N 1
ATOM 1251 C CA . ILE A 1 161 ? 0.095 -5.128 14.179 1.00 95.75 161 ILE A CA 1
ATOM 1252 C C . ILE A 1 161 ? 1.382 -5.899 13.896 1.00 95.75 161 ILE A C 1
ATOM 1254 O O . ILE A 1 161 ? 2.476 -5.402 14.153 1.00 95.75 161 ILE A O 1
ATOM 1258 N N . SER A 1 162 ? 1.263 -7.101 13.340 1.00 95.94 162 SER A N 1
ATOM 1259 C CA . SER A 1 162 ? 2.405 -7.841 12.805 1.00 95.94 162 SER A CA 1
ATOM 1260 C C . SER A 1 162 ? 1.957 -8.745 11.664 1.00 95.94 162 SER A C 1
ATOM 1262 O O . SER A 1 162 ? 1.105 -9.608 11.845 1.00 95.94 162 SER A O 1
ATOM 1264 N N . MET A 1 163 ? 2.540 -8.550 10.484 1.00 95.62 163 MET A N 1
ATOM 1265 C CA . MET A 1 163 ? 2.495 -9.522 9.388 1.00 95.62 163 MET A CA 1
ATOM 1266 C C . MET A 1 163 ? 3.766 -10.384 9.331 1.00 95.62 163 MET A C 1
ATOM 1268 O O . MET A 1 163 ? 3.779 -11.395 8.636 1.00 95.62 163 MET A O 1
ATOM 1272 N N . GLY A 1 164 ? 4.824 -9.978 10.036 1.00 94.56 164 GLY A N 1
ATOM 1273 C CA . GLY A 1 164 ? 6.147 -10.595 10.018 1.00 94.56 164 GLY A CA 1
ATOM 1274 C C . GLY A 1 164 ? 7.269 -9.557 10.033 1.00 94.56 164 GLY A C 1
ATOM 1275 O O . GLY A 1 164 ? 7.047 -8.370 9.774 1.00 94.56 164 GLY A O 1
ATOM 1276 N N . GLU A 1 165 ? 8.476 -10.024 10.332 1.00 93.81 165 GLU A N 1
ATOM 1277 C CA . GLU A 1 165 ? 9.707 -9.231 10.299 1.00 93.81 165 GLU A CA 1
ATOM 1278 C C . GLU A 1 165 ? 10.446 -9.435 8.970 1.00 93.81 165 GLU A C 1
ATOM 1280 O O . GLU A 1 165 ? 10.367 -10.524 8.392 1.00 93.81 165 GLU A O 1
ATOM 1285 N N . PRO A 1 166 ? 11.187 -8.425 8.480 1.00 95.69 166 PRO A N 1
ATOM 1286 C CA . PRO A 1 166 ? 11.971 -8.578 7.266 1.00 95.69 166 PRO A CA 1
ATOM 1287 C C . PRO A 1 166 ? 13.099 -9.596 7.479 1.00 95.69 166 PRO A C 1
ATOM 1289 O O . PRO A 1 166 ? 13.917 -9.491 8.395 1.00 95.69 166 PRO A O 1
ATOM 1292 N N . GLU A 1 167 ? 13.193 -10.565 6.577 1.00 96.69 167 GLU A N 1
ATOM 1293 C CA . GLU A 1 167 ? 14.282 -11.526 6.532 1.00 96.69 167 GLU A CA 1
ATOM 1294 C C . GLU A 1 167 ? 15.536 -10.882 5.924 1.00 96.69 167 GLU A C 1
ATOM 1296 O O . GLU A 1 167 ? 15.507 -10.196 4.889 1.00 96.69 167 GLU A O 1
ATOM 1301 N N . LYS A 1 168 ? 16.684 -11.155 6.553 1.00 92.06 168 LYS A N 1
ATOM 1302 C CA . LYS A 1 168 ? 17.986 -10.598 6.163 1.00 92.06 168 LYS A CA 1
ATOM 1303 C C . LYS A 1 168 ? 18.339 -10.897 4.702 1.00 92.06 168 LYS A C 1
ATOM 1305 O O . LYS A 1 168 ? 18.765 -9.999 3.978 1.00 92.06 168 LYS A O 1
ATOM 1310 N N . ASP A 1 169 ? 18.102 -12.133 4.270 1.00 93.06 169 ASP A N 1
ATOM 1311 C CA . ASP A 1 169 ? 18.511 -12.639 2.956 1.00 93.06 169 ASP A CA 1
ATOM 1312 C C . ASP A 1 169 ? 17.330 -12.783 1.977 1.00 93.06 169 ASP A C 1
ATOM 1314 O O . ASP A 1 169 ? 17.452 -13.432 0.934 1.00 93.06 169 ASP A O 1
ATOM 1318 N N . ALA A 1 170 ? 16.185 -12.156 2.281 1.00 94.19 170 ALA A N 1
ATOM 1319 C CA . ALA A 1 170 ? 15.044 -12.151 1.375 1.00 94.19 170 ALA A CA 1
ATOM 1320 C C . ALA A 1 170 ? 15.407 -11.559 0.009 1.00 94.19 170 ALA A C 1
ATOM 1322 O O . ALA A 1 170 ? 16.120 -10.553 -0.116 1.00 94.19 170 ALA A O 1
ATOM 1323 N N . ARG A 1 171 ? 14.866 -12.184 -1.038 1.00 93.44 171 ARG A N 1
ATOM 1324 C CA . ARG A 1 171 ? 15.001 -11.680 -2.405 1.00 93.44 171 ARG A CA 1
ATOM 1325 C C . ARG A 1 171 ? 14.277 -10.336 -2.540 1.00 93.44 171 ARG A C 1
ATOM 1327 O O . ARG A 1 171 ? 13.229 -10.157 -1.921 1.00 93.44 171 ARG A O 1
ATOM 1334 N N . PRO A 1 172 ? 14.778 -9.419 -3.385 1.00 94.75 172 PRO A N 1
ATOM 1335 C CA . PRO A 1 172 ? 14.040 -8.209 -3.717 1.00 94.75 172 PRO A CA 1
ATOM 1336 C C . PRO A 1 172 ? 12.671 -8.532 -4.325 1.00 94.75 172 PRO A C 1
ATOM 1338 O O . PRO A 1 172 ? 12.526 -9.497 -5.088 1.00 94.75 172 PRO A O 1
ATOM 1341 N N . VAL A 1 173 ? 11.696 -7.687 -4.008 1.00 97.00 173 VAL A N 1
ATOM 1342 C CA . VAL A 1 173 ? 10.332 -7.732 -4.537 1.00 97.00 173 VAL A CA 1
ATOM 1343 C C . VAL A 1 173 ? 10.349 -7.458 -6.042 1.00 97.00 173 VAL A C 1
ATOM 1345 O O . VAL A 1 173 ? 11.078 -6.586 -6.513 1.00 97.00 173 VAL A O 1
ATOM 1348 N N . ARG A 1 174 ? 9.542 -8.204 -6.797 1.00 95.38 174 ARG A N 1
ATOM 1349 C CA . ARG A 1 174 ? 9.363 -8.075 -8.249 1.00 95.38 174 ARG A CA 1
ATOM 1350 C C . ARG A 1 174 ? 7.877 -8.042 -8.594 1.00 95.38 174 ARG A C 1
ATOM 1352 O O . ARG A 1 174 ? 7.038 -8.403 -7.768 1.00 95.38 174 ARG A O 1
ATOM 1359 N N . LEU A 1 175 ? 7.550 -7.689 -9.837 1.00 95.12 175 LEU A N 1
ATOM 1360 C CA . LEU A 1 175 ? 6.210 -7.941 -10.374 1.00 95.12 175 LEU A CA 1
ATOM 1361 C C . LEU A 1 175 ? 5.883 -9.440 -10.250 1.00 95.12 175 LEU A C 1
ATOM 1363 O O . LEU A 1 175 ? 6.724 -10.295 -10.532 1.00 95.12 175 LEU A O 1
ATOM 1367 N N . GLY A 1 176 ? 4.679 -9.759 -9.778 1.00 95.12 176 GLY A N 1
ATOM 1368 C CA . GLY A 1 176 ? 4.229 -11.129 -9.523 1.00 95.12 176 GLY A CA 1
ATOM 1369 C C . GLY A 1 176 ? 4.707 -11.755 -8.203 1.00 95.12 176 GLY A C 1
ATOM 1370 O O . GLY A 1 176 ? 4.306 -12.885 -7.898 1.00 95.12 176 GLY A O 1
ATOM 1371 N N . SER A 1 177 ? 5.522 -11.063 -7.394 1.00 97.31 177 SER A N 1
ATOM 1372 C CA . SER A 1 177 ? 5.824 -11.503 -6.022 1.00 97.31 177 SER A CA 1
ATOM 1373 C C . SER A 1 177 ? 4.537 -11.675 -5.207 1.00 97.31 177 SER A C 1
ATOM 1375 O O . SER A 1 177 ? 3.578 -10.934 -5.407 1.00 97.31 177 SER A O 1
ATOM 1377 N N . THR A 1 178 ? 4.506 -12.659 -4.305 1.00 97.88 178 THR A N 1
ATOM 1378 C CA . THR A 1 178 ? 3.376 -12.867 -3.383 1.00 97.88 178 THR A CA 1
ATOM 1379 C C . THR A 1 178 ? 3.418 -11.882 -2.221 1.00 97.88 178 THR A C 1
ATOM 1381 O O . THR A 1 178 ? 4.493 -11.376 -1.887 1.00 97.88 178 THR A O 1
ATOM 1384 N N . ALA A 1 179 ? 2.293 -11.676 -1.531 1.00 97.12 179 ALA A N 1
ATOM 1385 C CA . ALA A 1 179 ? 2.279 -10.911 -0.281 1.00 97.12 179 ALA A CA 1
ATOM 1386 C C . ALA A 1 179 ? 3.260 -11.481 0.756 1.00 97.12 179 ALA A C 1
ATOM 1388 O O . ALA A 1 179 ? 3.980 -10.726 1.399 1.00 97.12 179 ALA A O 1
ATOM 1389 N N . SER A 1 180 ? 3.368 -12.811 0.862 1.00 96.81 180 SER A N 1
ATOM 1390 C CA . SER A 1 180 ? 4.343 -13.458 1.753 1.00 96.81 180 SER A CA 1
ATOM 1391 C C . SER A 1 180 ? 5.796 -13.140 1.388 1.00 96.81 180 SER A C 1
ATOM 1393 O O . SER A 1 180 ? 6.603 -12.885 2.275 1.00 96.81 180 SER A O 1
ATOM 1395 N N . ALA A 1 181 ? 6.136 -13.090 0.095 1.00 97.69 181 ALA A N 1
ATOM 1396 C CA . ALA A 1 181 ? 7.470 -12.695 -0.352 1.00 97.69 181 ALA A CA 1
ATOM 1397 C C . ALA A 1 181 ? 7.749 -11.212 -0.064 1.00 97.69 181 ALA A C 1
ATOM 1399 O O . ALA A 1 181 ? 8.880 -10.848 0.250 1.00 97.69 181 ALA A O 1
ATOM 1400 N N . VAL A 1 182 ? 6.721 -10.360 -0.142 1.00 98.31 182 VAL A N 1
ATOM 1401 C CA . VAL A 1 182 ? 6.836 -8.949 0.239 1.00 98.31 182 VAL A CA 1
ATOM 1402 C C . VAL A 1 182 ? 7.056 -8.804 1.741 1.00 98.31 182 VAL A C 1
ATOM 1404 O O . VAL A 1 182 ? 7.973 -8.088 2.123 1.00 98.31 182 VAL A O 1
ATOM 1407 N N . VAL A 1 183 ? 6.306 -9.517 2.586 1.00 97.94 183 VAL A N 1
ATOM 1408 C CA . VAL A 1 183 ? 6.545 -9.546 4.041 1.00 97.94 183 VAL A CA 1
ATOM 1409 C C . VAL A 1 183 ? 7.958 -10.038 4.351 1.00 97.94 183 VAL A C 1
ATOM 1411 O O . VAL A 1 183 ? 8.660 -9.399 5.123 1.00 97.94 183 VAL A O 1
ATOM 1414 N N . ALA A 1 184 ? 8.426 -11.110 3.710 1.00 97.75 184 ALA A N 1
ATOM 1415 C CA . ALA A 1 184 ? 9.797 -11.581 3.905 1.00 97.75 184 ALA A CA 1
ATOM 1416 C C . ALA A 1 184 ? 10.833 -10.509 3.517 1.00 97.75 184 ALA A C 1
ATOM 1418 O O . ALA A 1 184 ? 11.848 -10.352 4.185 1.00 97.75 184 ALA A O 1
ATOM 1419 N N . ALA A 1 185 ? 10.592 -9.732 2.459 1.00 97.50 185 ALA A N 1
ATOM 1420 C CA . ALA A 1 185 ? 11.510 -8.675 2.037 1.00 97.50 185 ALA A CA 1
ATOM 1421 C C . ALA A 1 185 ? 11.437 -7.410 2.908 1.00 97.50 185 ALA A C 1
ATOM 1423 O O . ALA A 1 185 ? 12.469 -6.787 3.169 1.00 97.50 185 ALA A O 1
ATOM 1424 N N . MET A 1 186 ? 10.238 -7.016 3.325 1.00 97.31 186 MET A N 1
ATOM 1425 C CA . MET A 1 186 ? 9.935 -5.667 3.814 1.00 97.31 186 MET A CA 1
ATOM 1426 C C . MET A 1 186 ? 9.379 -5.628 5.241 1.00 97.31 186 MET A C 1
ATOM 1428 O O . MET A 1 186 ? 9.352 -4.565 5.854 1.00 97.31 186 MET A O 1
ATOM 1432 N N . GLY A 1 187 ? 8.940 -6.762 5.776 1.00 96.38 187 GLY A N 1
ATOM 1433 C CA . GLY A 1 187 ? 8.248 -6.859 7.054 1.00 96.38 187 GLY A CA 1
ATOM 1434 C C . GLY A 1 187 ? 6.818 -6.326 7.007 1.00 96.38 187 GLY A C 1
ATOM 1435 O O . GLY A 1 187 ? 6.161 -6.293 5.963 1.00 96.38 187 GLY A O 1
ATOM 1436 N N . THR A 1 188 ? 6.335 -5.913 8.175 1.00 96.50 188 THR A N 1
ATOM 1437 C CA . THR A 1 188 ? 4.982 -5.383 8.368 1.00 96.50 188 THR A CA 1
ATOM 1438 C C . THR A 1 188 ? 4.871 -3.964 7.793 1.00 96.50 188 THR A C 1
ATOM 1440 O O . THR A 1 188 ? 5.681 -3.113 8.160 1.00 96.50 188 THR A O 1
ATOM 1443 N N . PRO A 1 189 ? 3.894 -3.673 6.911 1.00 97.00 189 PRO A N 1
ATOM 1444 C CA . PRO A 1 189 ? 3.691 -2.320 6.403 1.00 97.00 189 PRO A CA 1
ATOM 1445 C C . PRO A 1 189 ? 3.085 -1.407 7.475 1.00 97.00 189 PRO A C 1
ATOM 1447 O O . PRO A 1 189 ? 2.193 -1.805 8.231 1.00 97.00 189 PRO A O 1
ATOM 1450 N N . GLU A 1 190 ? 3.512 -0.147 7.491 1.00 95.31 190 GLU A N 1
ATOM 1451 C CA . GLU A 1 190 ? 2.977 0.878 8.398 1.00 95.31 190 GLU A CA 1
ATOM 1452 C C . GLU A 1 190 ? 1.541 1.259 8.033 1.00 95.31 190 GLU A C 1
ATOM 1454 O O . GLU A 1 190 ? 0.733 1.579 8.905 1.00 95.31 190 GLU A O 1
ATOM 1459 N N . LYS A 1 191 ? 1.200 1.183 6.745 1.00 96.25 191 LYS A N 1
ATOM 1460 C CA . LYS A 1 191 ? -0.149 1.431 6.241 1.00 96.25 191 LYS A CA 1
ATOM 1461 C C . LYS A 1 191 ? -0.570 0.329 5.288 1.00 96.25 191 LYS A C 1
ATOM 1463 O O . LYS A 1 191 ? 0.193 -0.099 4.425 1.00 96.25 191 LYS A O 1
ATOM 1468 N N . TRP A 1 192 ? -1.813 -0.098 5.427 1.00 97.44 192 TRP A N 1
ATOM 1469 C CA . TRP A 1 192 ? -2.421 -1.123 4.594 1.00 97.44 192 TRP A CA 1
ATOM 1470 C C . TRP A 1 192 ? -3.859 -0.731 4.287 1.00 97.44 192 TRP A C 1
ATOM 1472 O O . TRP A 1 192 ? -4.569 -0.216 5.150 1.00 97.44 192 TRP A O 1
ATOM 1482 N N . SER A 1 193 ? -4.307 -0.978 3.062 1.00 96.56 193 SER A N 1
ATOM 1483 C CA . SER A 1 193 ? -5.707 -0.792 2.691 1.00 96.56 193 SER A CA 1
ATOM 1484 C C . SER A 1 193 ? -6.143 -1.810 1.651 1.00 96.56 193 SER A C 1
ATOM 1486 O O . SER A 1 193 ? -5.410 -2.105 0.705 1.00 96.56 193 SER A O 1
ATOM 1488 N N . ARG A 1 194 ? -7.362 -2.317 1.814 1.00 95.56 194 ARG A N 1
ATOM 1489 C CA . ARG A 1 194 ? -8.070 -3.128 0.830 1.00 95.56 194 ARG A CA 1
ATOM 1490 C C . ARG A 1 194 ? -9.022 -2.225 0.053 1.00 95.56 194 ARG A C 1
ATOM 1492 O O . ARG A 1 194 ? -9.941 -1.653 0.624 1.00 95.56 194 ARG A O 1
ATOM 1499 N N . TRP A 1 195 ? -8.809 -2.094 -1.253 1.00 85.31 195 TRP A N 1
ATOM 1500 C CA . TRP A 1 195 ? -9.678 -1.277 -2.118 1.00 85.31 195 TRP A CA 1
ATOM 1501 C C . TRP A 1 195 ? -10.832 -2.081 -2.707 1.00 85.31 195 TRP A C 1
ATOM 1503 O O . TRP A 1 195 ? -11.878 -1.540 -3.046 1.00 85.31 195 TRP A O 1
ATOM 1513 N N . SER A 1 196 ? -10.628 -3.384 -2.869 1.00 89.31 196 SER A N 1
ATOM 1514 C CA . SER A 1 196 ? -11.646 -4.327 -3.321 1.00 89.31 196 SER A CA 1
ATOM 1515 C C . SER A 1 196 ? -11.277 -5.730 -2.851 1.00 89.31 196 SER A C 1
ATOM 1517 O O . SER A 1 196 ? -10.202 -5.934 -2.288 1.00 89.31 196 SER A O 1
ATOM 1519 N N . SER A 1 197 ? -12.130 -6.721 -3.109 1.00 86.81 197 SER A N 1
ATOM 1520 C CA . SER A 1 197 ? -11.888 -8.109 -2.693 1.00 86.81 197 SER A CA 1
ATOM 1521 C C . SER A 1 197 ? -10.571 -8.702 -3.198 1.00 86.81 197 SER A C 1
ATOM 1523 O O . SER A 1 197 ? -10.105 -9.678 -2.622 1.00 86.81 197 SER A O 1
ATOM 1525 N N . ASN A 1 198 ? -9.983 -8.144 -4.259 1.00 93.19 198 ASN A N 1
ATOM 1526 C CA . ASN A 1 198 ? -8.727 -8.622 -4.818 1.00 93.19 198 ASN A CA 1
ATOM 1527 C C . ASN A 1 198 ? -7.651 -7.549 -4.995 1.00 93.19 198 ASN A C 1
ATOM 1529 O O . ASN A 1 198 ? -6.633 -7.860 -5.601 1.00 93.19 198 ASN A O 1
ATOM 1533 N N . ARG A 1 199 ? -7.842 -6.319 -4.500 1.00 96.25 199 ARG A N 1
ATOM 1534 C CA . ARG A 1 199 ? -6.835 -5.253 -4.608 1.00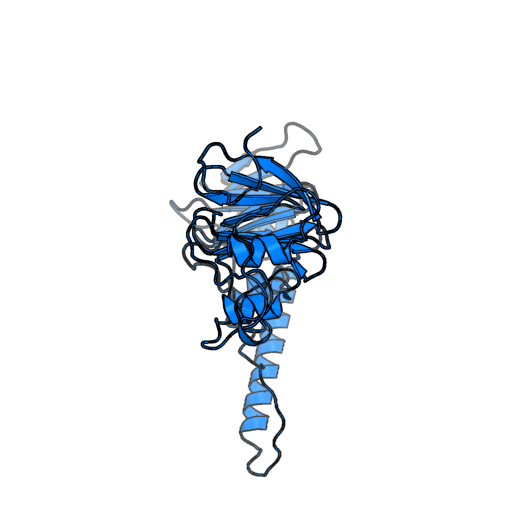 96.25 199 ARG A CA 1
ATOM 1535 C C . ARG A 1 199 ? -6.465 -4.693 -3.255 1.00 96.25 199 ARG A C 1
ATOM 1537 O O . ARG A 1 199 ? -7.341 -4.308 -2.477 1.00 96.25 199 ARG A O 1
ATOM 1544 N N . GLU A 1 200 ? -5.165 -4.585 -3.028 1.00 97.06 200 GLU A N 1
ATOM 1545 C CA . GLU A 1 200 ? -4.609 -4.030 -1.802 1.00 97.06 200 GLU A CA 1
ATOM 1546 C C . GLU A 1 200 ? -3.462 -3.068 -2.095 1.00 97.06 200 GLU A C 1
ATOM 1548 O O . GLU A 1 200 ? -2.791 -3.168 -3.123 1.00 97.06 200 GLU A O 1
ATOM 1553 N N . HIS A 1 201 ? -3.225 -2.159 -1.156 1.00 97.00 201 HIS A N 1
ATOM 1554 C CA . HIS A 1 201 ? -2.149 -1.182 -1.212 1.00 97.00 201 HIS A CA 1
ATOM 1555 C C . HIS A 1 201 ? -1.437 -1.114 0.139 1.00 97.00 201 HIS A C 1
ATOM 1557 O O . HIS A 1 201 ? -2.088 -0.946 1.174 1.00 97.00 201 HIS A O 1
ATOM 1563 N N . TRP A 1 202 ? -0.122 -1.326 0.129 1.00 97.81 202 TRP A N 1
ATOM 1564 C CA . TRP A 1 202 ? 0.715 -1.452 1.325 1.00 97.81 202 TRP A CA 1
ATOM 1565 C C . TRP A 1 202 ? 1.825 -0.414 1.264 1.00 97.81 202 TRP A C 1
ATOM 1567 O O . TRP A 1 202 ? 2.498 -0.349 0.242 1.00 97.81 202 TRP A O 1
ATOM 1577 N N . CYS A 1 203 ? 2.053 0.348 2.329 1.00 97.06 203 CYS A N 1
ATOM 1578 C CA . CYS A 1 203 ? 3.059 1.405 2.348 1.00 97.06 203 CYS A CA 1
ATOM 1579 C C . CYS A 1 203 ? 3.993 1.306 3.554 1.00 97.06 203 CYS A C 1
ATOM 1581 O O . CYS A 1 203 ? 3.581 0.945 4.661 1.00 97.06 203 CYS A O 1
ATOM 1583 N N . TRP A 1 204 ? 5.241 1.698 3.317 1.00 95.31 204 TRP A N 1
ATOM 1584 C CA . TRP A 1 204 ? 6.283 1.890 4.318 1.00 95.31 204 TRP A CA 1
ATOM 1585 C C . TRP A 1 204 ? 6.700 3.360 4.296 1.00 95.31 204 TRP A C 1
ATOM 1587 O O . TRP A 1 204 ? 7.127 3.866 3.261 1.00 95.31 204 TRP A O 1
ATOM 1597 N N . GLY A 1 205 ? 6.580 4.052 5.423 1.00 87.62 205 GLY A N 1
ATOM 1598 C CA . GLY A 1 205 ? 6.890 5.468 5.560 1.00 87.62 205 GLY A CA 1
ATOM 1599 C C . GLY A 1 205 ? 5.655 6.383 5.499 1.00 87.62 205 GLY A C 1
ATOM 1600 O O . GLY A 1 205 ? 4.653 6.061 4.857 1.00 87.62 205 GLY A O 1
ATOM 1601 N N . PRO A 1 206 ? 5.743 7.584 6.102 1.00 77.75 206 PRO A N 1
ATOM 1602 C CA . PRO A 1 206 ? 4.599 8.456 6.405 1.00 77.75 206 PRO A CA 1
ATOM 1603 C C . PRO A 1 206 ? 3.986 9.191 5.204 1.00 77.75 206 PRO A C 1
ATOM 1605 O O . PRO A 1 206 ? 2.986 9.886 5.360 1.00 77.75 206 PRO A O 1
ATOM 1608 N N . ALA A 1 207 ? 4.598 9.104 4.021 1.00 82.12 207 ALA A N 1
ATOM 1609 C CA . ALA A 1 207 ? 4.255 9.940 2.870 1.00 82.12 207 ALA A CA 1
ATOM 1610 C C . ALA A 1 207 ? 3.535 9.195 1.735 1.00 82.12 207 ALA A C 1
ATOM 1612 O O . ALA A 1 207 ? 3.361 9.783 0.675 1.00 82.12 207 ALA A O 1
ATOM 1613 N N . ASP A 1 208 ? 3.156 7.924 1.916 1.00 86.00 208 ASP A N 1
ATOM 1614 C CA . ASP A 1 208 ? 2.560 7.079 0.862 1.00 86.00 208 ASP A CA 1
ATOM 1615 C C . ASP A 1 208 ? 3.390 7.040 -0.446 1.00 86.00 208 ASP A C 1
ATOM 1617 O O . ASP A 1 208 ? 2.860 6.868 -1.536 1.00 86.00 208 ASP A O 1
ATOM 1621 N N . ARG A 1 209 ? 4.715 7.204 -0.344 1.00 91.50 209 ARG A N 1
ATOM 1622 C CA . ARG A 1 209 ? 5.661 7.298 -1.480 1.00 91.50 209 ARG A CA 1
ATOM 1623 C C . ARG A 1 209 ? 6.607 6.101 -1.596 1.00 91.50 209 ARG A C 1
ATOM 1625 O O . ARG A 1 209 ? 7.583 6.127 -2.349 1.00 91.50 209 ARG A O 1
ATOM 1632 N N . SER A 1 210 ? 6.346 5.072 -0.803 1.00 96.56 210 SER A N 1
ATOM 1633 C CA . SER A 1 210 ? 7.004 3.769 -0.836 1.00 96.56 210 SER A CA 1
ATOM 1634 C C . SER A 1 210 ? 5.932 2.716 -0.612 1.00 96.56 210 SER A C 1
ATOM 1636 O O . SER A 1 210 ? 5.751 2.218 0.499 1.00 96.56 210 SER A O 1
ATOM 1638 N N . CYS A 1 211 ? 5.165 2.448 -1.665 1.00 97.56 211 CYS A N 1
ATOM 1639 C CA . CYS A 1 211 ? 3.994 1.593 -1.616 1.00 97.56 211 CYS A CA 1
ATOM 1640 C C . CYS A 1 211 ? 4.004 0.507 -2.691 1.00 97.56 211 CYS A C 1
ATOM 1642 O O . CYS A 1 211 ? 4.556 0.681 -3.775 1.00 97.56 211 CYS A O 1
ATOM 1644 N N . ILE A 1 212 ? 3.371 -0.620 -2.387 1.00 98.38 212 ILE A N 1
ATOM 1645 C CA . ILE A 1 212 ? 3.206 -1.765 -3.277 1.00 98.38 212 ILE A CA 1
ATOM 1646 C C . ILE A 1 212 ? 1.713 -1.976 -3.514 1.00 98.38 212 ILE A C 1
ATOM 1648 O O . ILE A 1 212 ? 0.927 -2.069 -2.567 1.00 98.38 212 ILE A O 1
ATOM 1652 N N . ALA A 1 213 ? 1.340 -2.079 -4.788 1.00 98.12 213 ALA A N 1
ATOM 1653 C CA . ALA A 1 213 ? -0.003 -2.432 -5.216 1.00 98.12 213 ALA A CA 1
ATOM 1654 C C . ALA A 1 213 ? -0.086 -3.938 -5.483 1.00 98.12 213 ALA A C 1
ATOM 1656 O O . ALA A 1 213 ? 0.748 -4.512 -6.193 1.00 98.12 213 ALA A O 1
ATOM 1657 N N . PHE A 1 214 ? -1.124 -4.565 -4.940 1.00 98.06 214 PHE A N 1
ATOM 1658 C CA . PHE A 1 214 ? -1.416 -5.978 -5.125 1.00 98.06 214 PHE A CA 1
ATOM 1659 C C . PHE A 1 214 ? -2.711 -6.173 -5.902 1.00 98.06 214 PHE A C 1
ATOM 1661 O O . PHE A 1 214 ? -3.698 -5.471 -5.672 1.00 98.06 214 PHE A O 1
ATOM 1668 N N . GLN A 1 215 ? -2.720 -7.196 -6.750 1.00 97.62 215 GLN A N 1
ATOM 1669 C CA . GLN A 1 215 ? -3.921 -7.786 -7.313 1.00 97.62 215 GLN A CA 1
ATOM 1670 C C . GLN A 1 215 ? -3.862 -9.310 -7.157 1.00 97.62 215 GLN A C 1
ATOM 1672 O O . GLN A 1 215 ? -2.869 -9.922 -7.537 1.00 97.62 215 GLN A O 1
ATOM 1677 N N . ASP A 1 216 ? -4.905 -9.926 -6.595 1.00 96.44 216 ASP A N 1
ATOM 1678 C CA . ASP A 1 216 ? -5.004 -11.386 -6.419 1.00 96.44 216 ASP A CA 1
ATOM 1679 C C . ASP A 1 216 ? -3.757 -11.997 -5.722 1.00 96.44 216 ASP A C 1
ATOM 1681 O O . ASP A 1 216 ? -3.188 -12.987 -6.179 1.00 96.44 216 ASP A O 1
ATOM 1685 N N . ASP A 1 217 ? -3.307 -11.374 -4.621 1.00 96.19 217 ASP A N 1
ATOM 1686 C CA . ASP A 1 217 ? -2.087 -11.718 -3.851 1.00 96.19 217 ASP A CA 1
ATOM 1687 C C . ASP A 1 217 ? -0.754 -11.514 -4.600 1.00 96.19 217 ASP A C 1
ATOM 1689 O O . ASP A 1 217 ? 0.306 -11.931 -4.134 1.00 96.19 217 ASP A O 1
ATOM 1693 N N . ARG A 1 218 ? -0.767 -10.847 -5.758 1.00 97.88 218 ARG A N 1
ATOM 1694 C CA . ARG A 1 218 ? 0.419 -10.621 -6.593 1.00 97.88 218 ARG A CA 1
ATOM 1695 C C . ARG A 1 218 ? 0.742 -9.145 -6.722 1.00 97.88 218 ARG A C 1
ATOM 1697 O O . ARG A 1 218 ? -0.143 -8.336 -6.973 1.00 97.88 218 ARG A O 1
ATOM 1704 N N . VAL A 1 219 ? 2.021 -8.799 -6.607 1.00 98.06 219 VAL A N 1
ATOM 1705 C CA . VAL A 1 219 ? 2.505 -7.441 -6.882 1.00 98.06 219 VAL A CA 1
ATOM 1706 C C . VAL A 1 219 ? 2.248 -7.090 -8.347 1.00 98.06 219 VAL A C 1
ATOM 1708 O O . VAL A 1 219 ? 2.742 -7.778 -9.241 1.00 98.06 219 VAL A O 1
ATOM 1711 N N . VAL A 1 220 ? 1.509 -6.009 -8.585 1.00 97.06 220 VAL A N 1
ATOM 1712 C CA . VAL A 1 220 ? 1.204 -5.490 -9.932 1.00 97.06 220 VAL A CA 1
ATOM 1713 C C . VAL A 1 220 ? 1.839 -4.135 -10.212 1.00 97.06 220 VAL A C 1
ATOM 1715 O O . VAL A 1 220 ? 1.958 -3.746 -11.366 1.00 97.06 220 VAL A O 1
ATOM 1718 N N . GLY A 1 221 ? 2.292 -3.437 -9.176 1.00 97.75 221 GLY A N 1
ATOM 1719 C CA . GLY A 1 221 ? 2.938 -2.143 -9.310 1.00 97.75 221 GLY A CA 1
ATOM 1720 C C . GLY A 1 221 ? 3.527 -1.682 -7.989 1.00 97.75 221 GLY A C 1
ATOM 1721 O O . GLY A 1 221 ? 3.326 -2.307 -6.941 1.00 97.75 221 GLY A O 1
ATOM 1722 N N . TRP A 1 222 ? 4.273 -0.591 -8.046 1.00 98.12 222 TRP A N 1
ATOM 1723 C CA . TRP A 1 222 ? 4.845 0.040 -6.865 1.00 98.12 222 TRP A CA 1
ATOM 1724 C C . TRP A 1 222 ? 5.121 1.513 -7.114 1.00 98.12 222 TRP A C 1
ATOM 1726 O O . TRP A 1 222 ? 5.326 1.943 -8.244 1.00 98.12 222 TRP A O 1
ATOM 1736 N N . GLU A 1 223 ? 5.238 2.259 -6.030 1.00 97.44 223 GLU A N 1
ATOM 1737 C CA . GLU A 1 223 ? 5.832 3.583 -5.977 1.00 97.44 223 GLU A CA 1
ATOM 1738 C C . GLU A 1 223 ? 6.992 3.523 -4.986 1.00 97.44 223 GLU A C 1
ATOM 1740 O O . GLU A 1 223 ? 6.808 3.059 -3.870 1.00 97.44 223 GLU A O 1
ATOM 1745 N N . ASN A 1 224 ? 8.192 3.953 -5.380 1.00 97.00 224 ASN A N 1
ATOM 1746 C CA . ASN A 1 224 ? 9.386 3.918 -4.530 1.00 97.00 224 ASN A CA 1
ATOM 1747 C C . ASN A 1 224 ? 10.159 5.245 -4.573 1.00 97.00 224 ASN A C 1
ATOM 1749 O O . ASN A 1 224 ? 11.378 5.268 -4.758 1.00 97.00 224 ASN A O 1
ATOM 1753 N N . ARG A 1 225 ? 9.456 6.374 -4.455 1.00 94.06 225 ARG A N 1
ATOM 1754 C CA . ARG A 1 225 ? 10.077 7.709 -4.514 1.00 94.06 225 ARG A CA 1
ATOM 1755 C C . ARG A 1 225 ? 10.970 8.001 -3.310 1.00 94.06 225 ARG A C 1
ATOM 1757 O O . ARG A 1 225 ? 11.935 8.743 -3.458 1.00 94.06 225 ARG A O 1
ATOM 1764 N N . ASP A 1 226 ? 10.674 7.399 -2.160 1.00 92.19 226 ASP A N 1
ATOM 1765 C CA . ASP A 1 226 ? 11.498 7.545 -0.951 1.00 92.19 226 ASP A CA 1
ATOM 1766 C C . ASP A 1 226 ? 12.643 6.520 -0.877 1.00 92.19 226 ASP A C 1
ATOM 1768 O O . ASP A 1 226 ? 13.507 6.616 -0.008 1.00 92.19 226 ASP A O 1
ATOM 1772 N N . GLY A 1 227 ? 12.685 5.552 -1.800 1.00 91.56 227 GLY A N 1
ATOM 1773 C CA . GLY A 1 227 ? 13.732 4.532 -1.852 1.00 91.56 227 GLY A CA 1
ATOM 1774 C C . GLY A 1 227 ? 13.665 3.499 -0.724 1.00 91.56 227 GLY A C 1
ATOM 1775 O O . GLY A 1 227 ? 14.630 2.759 -0.538 1.00 91.56 227 GLY A O 1
ATOM 1776 N N . ALA A 1 228 ? 12.560 3.435 0.028 1.00 93.00 228 ALA A N 1
ATOM 1777 C CA . ALA A 1 228 ? 12.416 2.500 1.139 1.00 93.00 228 ALA A CA 1
ATOM 1778 C C . ALA A 1 228 ? 12.169 1.061 0.662 1.00 93.00 228 ALA A C 1
ATOM 1780 O O . ALA A 1 228 ? 12.527 0.120 1.367 1.00 93.00 228 ALA A O 1
ATOM 1781 N N . LEU A 1 229 ? 11.594 0.860 -0.531 1.00 96.62 229 LEU A N 1
ATOM 1782 C CA . LEU A 1 229 ? 11.265 -0.475 -1.029 1.00 96.62 229 LEU A CA 1
ATOM 1783 C C . LEU A 1 229 ? 12.492 -1.216 -1.579 1.00 96.62 229 LEU A C 1
ATOM 1785 O O . LEU A 1 229 ? 13.216 -0.714 -2.443 1.00 96.62 229 LEU A O 1
ATOM 1789 N N . ARG A 1 230 ? 12.653 -2.483 -1.175 1.00 95.88 230 ARG A N 1
ATOM 1790 C CA . ARG A 1 230 ? 13.611 -3.445 -1.749 1.00 95.88 230 ARG A CA 1
ATOM 1791 C C . ARG A 1 230 ? 13.049 -4.072 -3.032 1.00 95.88 230 ARG A C 1
ATOM 1793 O O . ARG A 1 230 ? 12.807 -5.277 -3.077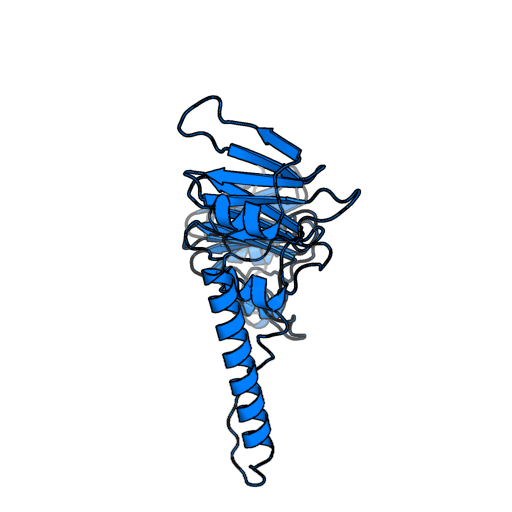 1.00 95.88 230 ARG A O 1
ATOM 1800 N N . VAL A 1 231 ? 12.820 -3.264 -4.066 1.00 96.31 231 VAL A N 1
ATOM 1801 C CA . VAL A 1 231 ? 12.251 -3.699 -5.359 1.00 96.31 231 VAL A CA 1
ATOM 1802 C C . VAL A 1 231 ? 13.310 -3.856 -6.450 1.00 96.31 231 VAL A C 1
ATOM 1804 O O . VAL A 1 231 ? 14.337 -3.177 -6.456 1.00 96.31 231 VAL A O 1
ATOM 1807 N N . THR A 1 232 ? 13.050 -4.741 -7.408 1.00 94.44 232 THR A N 1
ATOM 1808 C CA . THR A 1 232 ? 13.838 -4.877 -8.635 1.00 94.44 232 THR A CA 1
ATOM 1809 C C . THR A 1 232 ? 12.960 -5.293 -9.814 1.00 94.44 232 THR A C 1
ATOM 1811 O O . THR A 1 232 ? 11.902 -5.894 -9.626 1.00 94.44 232 THR A O 1
ATOM 1814 N N . ILE A 1 233 ? 13.407 -5.010 -11.038 1.00 90.56 233 ILE A N 1
ATOM 1815 C CA . ILE A 1 233 ? 12.776 -5.509 -12.263 1.00 90.56 233 ILE A CA 1
ATOM 1816 C C . ILE A 1 233 ? 13.806 -6.148 -13.195 1.00 90.56 233 ILE A C 1
ATOM 1818 O O . ILE A 1 233 ? 14.994 -5.825 -13.145 1.00 90.56 233 ILE A O 1
ATOM 1822 N N . GLY A 1 234 ? 13.331 -7.048 -14.052 1.00 76.69 234 GLY A N 1
ATOM 1823 C CA . GLY A 1 234 ? 14.152 -7.803 -14.988 1.00 76.69 234 GLY A CA 1
ATOM 1824 C C . GLY A 1 234 ? 14.656 -9.142 -14.429 1.00 76.69 234 GLY A C 1
ATOM 1825 O O . GLY A 1 234 ? 14.447 -9.456 -13.247 1.00 76.69 234 GLY A O 1
ATOM 1826 N N . PRO A 1 235 ? 15.301 -9.945 -15.294 1.00 65.25 235 PRO A N 1
ATOM 1827 C CA . PRO A 1 235 ? 15.802 -11.270 -14.941 1.00 65.25 235 PRO A CA 1
ATOM 1828 C C . PRO A 1 235 ? 16.829 -11.190 -13.809 1.00 65.25 235 PRO A C 1
ATOM 1830 O O . PRO A 1 235 ? 17.541 -10.189 -13.663 1.00 65.25 235 PRO A O 1
ATOM 1833 N N . ASP A 1 236 ? 16.916 -12.248 -12.997 1.00 62.28 236 ASP A N 1
ATOM 1834 C CA . ASP A 1 236 ? 17.960 -12.331 -11.975 1.00 62.28 236 ASP A CA 1
ATOM 1835 C C . ASP A 1 236 ? 19.325 -12.182 -12.661 1.00 62.28 236 ASP A C 1
ATOM 1837 O O . ASP A 1 236 ? 19.544 -12.702 -13.753 1.00 62.28 236 ASP A O 1
ATOM 1841 N N . ARG A 1 237 ? 20.274 -11.455 -12.054 1.00 57.06 237 ARG A N 1
ATOM 1842 C CA . ARG A 1 237 ? 21.573 -11.181 -12.706 1.00 57.06 237 ARG A CA 1
ATOM 1843 C C . ARG A 1 237 ? 22.316 -12.477 -13.085 1.00 57.06 237 ARG A C 1
ATOM 1845 O O . ARG A 1 237 ? 23.135 -12.455 -13.995 1.00 57.06 237 ARG A O 1
ATOM 1852 N N . SER A 1 238 ? 22.005 -13.594 -12.422 1.00 54.38 238 SER A N 1
ATOM 1853 C CA . SER A 1 238 ? 22.493 -14.941 -12.745 1.00 54.38 238 SER A CA 1
ATOM 1854 C C . SER A 1 238 ? 21.917 -15.544 -14.032 1.00 54.38 238 SER A C 1
ATOM 1856 O O . SER A 1 238 ? 22.500 -16.479 -14.566 1.00 54.38 238 SER A O 1
ATOM 1858 N N . GLU A 1 239 ? 20.786 -15.041 -14.523 1.00 58.91 239 GLU A N 1
ATOM 1859 C CA . GLU A 1 239 ? 20.117 -15.481 -15.757 1.00 58.91 239 GLU A CA 1
ATOM 1860 C C . GLU A 1 239 ? 20.555 -14.658 -16.979 1.00 58.91 239 GLU A C 1
ATOM 1862 O O . GLU A 1 239 ? 20.198 -14.966 -18.117 1.00 58.91 239 GLU A O 1
ATOM 1867 N N . ILE A 1 240 ? 21.351 -13.607 -16.764 1.00 58.66 240 ILE A N 1
ATOM 1868 C CA . ILE A 1 240 ? 21.886 -12.772 -17.836 1.00 58.66 240 ILE A CA 1
ATOM 1869 C C . ILE A 1 240 ? 23.133 -13.456 -18.405 1.00 58.66 240 ILE A C 1
ATOM 1871 O O . ILE A 1 240 ? 24.196 -13.442 -17.786 1.00 58.66 240 ILE A O 1
ATOM 1875 N N . SER A 1 241 ? 23.013 -14.027 -19.607 1.00 57.41 241 SER A N 1
ATOM 1876 C CA . SER A 1 241 ? 24.175 -14.482 -20.382 1.00 57.41 241 SER A CA 1
ATOM 1877 C C . SER A 1 241 ? 25.136 -13.312 -20.628 1.00 57.41 241 SER A C 1
ATOM 1879 O O . SER A 1 241 ? 24.716 -12.249 -21.093 1.00 57.41 241 SER A O 1
ATOM 1881 N N . SER A 1 242 ? 26.428 -13.509 -20.341 1.00 59.31 242 SER A N 1
ATOM 1882 C CA . SER A 1 242 ? 27.489 -12.504 -20.529 1.00 59.31 242 SER A CA 1
ATOM 1883 C C . SER A 1 242 ? 27.683 -12.072 -21.983 1.00 59.31 242 SER A C 1
ATOM 1885 O O . SER A 1 242 ? 28.303 -11.036 -22.225 1.00 59.31 242 SER A O 1
ATOM 1887 N N . ASP A 1 243 ? 27.138 -12.844 -22.925 1.00 59.62 243 ASP A N 1
ATOM 1888 C CA . ASP A 1 243 ? 27.394 -12.709 -24.360 1.00 59.62 243 ASP A CA 1
ATOM 1889 C C . ASP A 1 243 ? 26.255 -12.002 -25.112 1.00 59.62 243 ASP A C 1
ATOM 1891 O O . ASP A 1 243 ? 26.344 -11.790 -26.323 1.00 59.62 243 ASP A O 1
ATOM 1895 N N . ALA A 1 244 ? 25.177 -11.610 -24.421 1.00 59.31 244 ALA A N 1
ATOM 1896 C CA . ALA A 1 244 ? 24.119 -10.820 -25.040 1.00 59.31 244 ALA A CA 1
ATOM 1897 C C . ALA A 1 244 ? 24.646 -9.409 -25.383 1.00 59.31 244 ALA A C 1
ATOM 1899 O O . ALA A 1 244 ? 25.203 -8.738 -24.503 1.00 59.31 244 ALA A O 1
ATOM 1900 N N . PRO A 1 245 ? 24.463 -8.912 -26.625 1.00 59.03 245 PRO A N 1
ATOM 1901 C CA . PRO A 1 245 ? 24.818 -7.541 -26.960 1.00 59.03 245 PRO A CA 1
ATOM 1902 C C . PRO A 1 245 ? 24.073 -6.592 -26.019 1.00 59.03 245 PRO A C 1
ATOM 1904 O O . PRO A 1 245 ? 22.844 -6.617 -25.947 1.00 59.03 245 PRO A O 1
ATOM 1907 N N . LYS A 1 246 ? 24.804 -5.740 -25.293 1.00 60.78 246 LYS A N 1
ATOM 1908 C CA . LYS A 1 246 ? 24.181 -4.638 -24.555 1.00 60.78 246 LYS A CA 1
ATOM 1909 C C . LYS A 1 246 ? 23.652 -3.645 -25.581 1.00 60.78 246 LYS A C 1
ATOM 1911 O O . LYS A 1 246 ? 24.416 -2.827 -26.088 1.00 60.78 246 LYS A O 1
ATOM 1916 N N . ALA A 1 247 ? 22.366 -3.740 -25.905 1.00 69.12 247 ALA A N 1
ATOM 1917 C CA . ALA A 1 247 ? 21.681 -2.683 -26.630 1.00 69.12 247 ALA A CA 1
ATOM 1918 C C . ALA A 1 247 ? 21.901 -1.361 -25.877 1.00 69.12 247 ALA A C 1
ATOM 1920 O O . ALA A 1 247 ? 21.747 -1.304 -24.657 1.00 69.12 247 ALA A O 1
ATOM 1921 N N . SER A 1 248 ? 22.331 -0.317 -26.585 1.00 84.25 248 SER A N 1
ATOM 1922 C CA . SER A 1 248 ? 22.561 1.007 -25.986 1.00 84.25 248 SER A CA 1
ATOM 1923 C C . SER A 1 248 ? 21.282 1.833 -25.891 1.00 84.25 248 SER A C 1
ATOM 1925 O O . SER A 1 248 ? 21.251 2.810 -25.145 1.00 84.25 248 SER A O 1
ATOM 1927 N N . PHE A 1 249 ? 20.258 1.446 -26.652 1.00 92.25 249 PHE A N 1
ATOM 1928 C CA . PHE A 1 249 ? 18.985 2.136 -26.784 1.00 92.25 249 PHE A CA 1
ATOM 1929 C C . PHE A 1 249 ? 17.845 1.118 -26.921 1.00 92.25 249 PHE A C 1
ATOM 1931 O O . PHE A 1 249 ? 18.110 -0.008 -27.346 1.00 92.25 249 PHE A O 1
ATOM 1938 N N . PHE A 1 250 ? 16.619 1.522 -26.587 1.00 93.81 250 PHE A N 1
ATOM 1939 C CA . PHE A 1 250 ? 15.384 0.793 -26.883 1.00 93.81 250 PHE A CA 1
ATOM 1940 C C . PHE A 1 250 ? 14.487 1.594 -27.841 1.00 93.81 250 PHE A C 1
ATOM 1942 O O . PHE A 1 250 ? 14.603 2.819 -27.920 1.00 93.81 250 PHE A O 1
ATOM 1949 N N . ASP A 1 251 ? 13.595 0.926 -28.562 1.00 94.62 251 ASP A N 1
ATOM 1950 C CA . ASP A 1 251 ? 12.622 1.525 -29.485 1.00 94.62 251 ASP A CA 1
ATOM 1951 C C . ASP A 1 251 ? 11.227 0.885 -29.304 1.00 94.62 251 ASP A C 1
ATOM 1953 O O . ASP A 1 251 ? 11.020 -0.026 -28.496 1.00 94.62 251 ASP A O 1
ATOM 1957 N N . VAL A 1 252 ? 10.230 1.382 -30.035 1.00 95.81 252 VAL A N 1
AT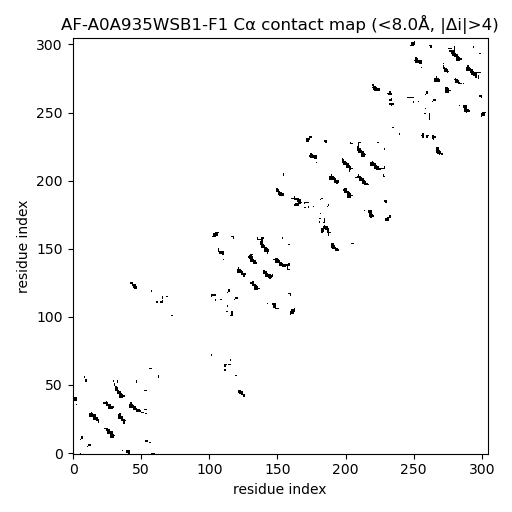OM 1958 C CA . VAL A 1 252 ? 8.879 0.817 -30.075 1.00 95.81 252 VAL A CA 1
ATOM 1959 C C . VAL A 1 252 ? 8.943 -0.655 -30.486 1.00 95.81 252 VAL A C 1
ATOM 1961 O O . VAL A 1 252 ? 9.529 -1.012 -31.505 1.00 95.81 252 VAL A O 1
ATOM 1964 N N . GLY A 1 253 ? 8.262 -1.510 -29.723 1.00 95.00 253 GLY A N 1
ATOM 1965 C CA . GLY A 1 253 ? 8.204 -2.956 -29.944 1.00 95.00 253 GLY A CA 1
ATOM 1966 C C . GLY A 1 253 ? 9.166 -3.773 -29.081 1.00 95.00 253 GLY A C 1
ATOM 1967 O O . GLY A 1 253 ? 8.915 -4.976 -28.907 1.00 95.00 253 GLY A O 1
ATOM 1968 N N . ASP A 1 254 ? 10.185 -3.137 -28.495 1.00 94.25 254 ASP A N 1
ATOM 1969 C CA . ASP A 1 254 ? 11.098 -3.781 -27.549 1.00 94.25 254 ASP A CA 1
ATOM 1970 C C . ASP A 1 254 ? 10.351 -4.256 -26.302 1.00 94.25 254 ASP A C 1
ATOM 1972 O O . ASP A 1 254 ? 9.297 -3.739 -25.924 1.00 94.25 254 ASP A O 1
ATOM 1976 N N . SER A 1 255 ? 10.873 -5.299 -25.671 1.00 93.69 255 SER A N 1
ATOM 1977 C CA . SER A 1 255 ? 10.278 -5.918 -24.493 1.00 93.69 255 SER A CA 1
ATOM 1978 C C . SER A 1 255 ? 10.552 -5.134 -23.209 1.00 93.69 255 SER A C 1
ATOM 1980 O O . SER A 1 255 ? 11.582 -4.478 -23.050 1.00 93.69 255 SER A O 1
ATOM 1982 N N . ALA A 1 256 ? 9.653 -5.285 -22.237 1.00 92.69 256 ALA A N 1
ATOM 1983 C CA . ALA A 1 256 ? 9.847 -4.795 -20.875 1.00 92.69 256 ALA A CA 1
ATOM 1984 C C . ALA A 1 256 ? 11.185 -5.258 -20.261 1.00 92.69 256 ALA A C 1
ATOM 1986 O O . ALA A 1 256 ? 11.859 -4.473 -19.602 1.00 92.69 256 ALA A O 1
ATOM 1987 N N . ASP A 1 257 ? 11.630 -6.489 -20.539 1.00 90.44 257 ASP A N 1
ATOM 1988 C CA . ASP A 1 257 ? 12.925 -6.998 -20.066 1.00 90.44 257 ASP A CA 1
ATOM 1989 C C . ASP A 1 257 ? 14.127 -6.289 -20.709 1.00 90.44 257 ASP A C 1
ATOM 1991 O O . ASP A 1 257 ? 15.158 -6.098 -20.062 1.00 90.44 257 ASP A O 1
ATOM 1995 N N . GLU A 1 258 ? 14.030 -5.892 -21.980 1.00 90.50 258 GLU A N 1
ATOM 1996 C CA . GLU A 1 258 ? 15.066 -5.093 -22.646 1.00 90.50 258 GLU A CA 1
ATOM 1997 C C . GLU A 1 258 ? 15.165 -3.703 -22.022 1.00 90.50 258 GLU A C 1
ATOM 1999 O O . GLU A 1 258 ? 16.267 -3.273 -21.669 1.00 90.50 258 GLU A O 1
ATOM 2004 N N . VAL A 1 259 ? 14.020 -3.057 -21.779 1.00 93.50 259 VAL A N 1
ATOM 2005 C CA . VAL A 1 259 ? 13.968 -1.767 -21.079 1.00 93.50 259 VAL A CA 1
ATOM 2006 C C . VAL A 1 259 ? 14.516 -1.902 -19.659 1.00 93.50 259 VAL A C 1
ATOM 2008 O O . VAL A 1 259 ? 15.380 -1.124 -19.269 1.00 93.50 259 VAL A O 1
ATOM 2011 N N . ALA A 1 260 ? 14.108 -2.927 -18.907 1.00 92.38 260 ALA A N 1
ATOM 2012 C CA . ALA A 1 260 ? 14.600 -3.220 -17.560 1.00 92.38 260 ALA A CA 1
ATOM 2013 C C . ALA A 1 260 ? 16.124 -3.399 -17.515 1.00 92.38 260 ALA A C 1
ATOM 2015 O O . ALA A 1 260 ? 16.797 -2.836 -16.652 1.00 92.38 260 ALA A O 1
ATOM 2016 N N . ARG A 1 261 ? 16.696 -4.152 -18.463 1.00 87.56 261 ARG A N 1
ATOM 2017 C CA . ARG A 1 261 ? 18.153 -4.340 -18.565 1.00 87.56 261 ARG A CA 1
ATOM 2018 C C . ARG A 1 261 ? 18.891 -3.035 -18.859 1.00 87.56 261 ARG A C 1
ATOM 2020 O O . ARG A 1 261 ? 20.025 -2.864 -18.409 1.00 87.56 261 ARG A O 1
ATOM 2027 N N . LEU A 1 262 ? 18.274 -2.148 -19.633 1.00 90.06 262 LEU A N 1
ATOM 2028 C CA . LEU A 1 262 ? 18.893 -0.917 -20.109 1.00 90.06 262 LEU A CA 1
ATOM 2029 C C . LEU A 1 262 ? 18.768 0.244 -19.115 1.00 90.06 262 LEU A C 1
ATOM 2031 O O . LEU A 1 262 ? 19.737 0.976 -18.892 1.00 90.06 262 LEU A O 1
ATOM 2035 N N . MET A 1 263 ? 17.581 0.397 -18.537 1.00 92.19 263 MET A N 1
ATOM 2036 C CA . MET A 1 263 ? 17.182 1.511 -17.680 1.00 92.19 263 MET A CA 1
ATOM 2037 C C . MET A 1 263 ? 17.243 1.167 -16.189 1.00 92.19 263 MET A C 1
ATOM 2039 O O . MET A 1 263 ? 17.364 2.066 -15.359 1.00 92.19 263 MET A O 1
ATOM 2043 N N . GLY A 1 264 ? 17.207 -0.120 -15.840 1.00 92.00 264 GLY A N 1
ATOM 2044 C CA . GLY A 1 264 ? 17.100 -0.587 -14.463 1.00 92.00 264 GLY A CA 1
ATOM 2045 C C . GLY A 1 264 ? 15.674 -0.502 -13.915 1.00 92.00 264 GLY A C 1
ATOM 2046 O O . GLY A 1 264 ? 14.699 -0.342 -14.656 1.00 92.00 264 GLY A O 1
ATOM 2047 N N . THR A 1 265 ? 15.569 -0.620 -12.592 1.00 95.00 265 THR A N 1
ATOM 2048 C CA . THR A 1 265 ? 14.299 -0.589 -11.860 1.00 95.00 265 THR A CA 1
ATOM 2049 C C . THR A 1 265 ? 13.647 0.792 -11.941 1.00 95.00 265 THR A C 1
ATOM 2051 O O . THR A 1 265 ? 14.268 1.766 -11.509 1.00 95.00 265 THR A O 1
ATOM 2054 N N . PRO A 1 266 ? 12.412 0.904 -12.463 1.00 96.69 266 PRO A N 1
ATOM 2055 C CA . PRO A 1 266 ? 11.674 2.159 -12.458 1.00 96.69 266 PRO A CA 1
ATOM 2056 C C . PRO A 1 266 ? 11.299 2.575 -11.034 1.00 96.69 266 PRO A C 1
ATOM 2058 O O . PRO A 1 266 ? 11.098 1.743 -10.142 1.00 96.69 266 PRO A O 1
ATOM 2061 N N . THR A 1 267 ? 11.187 3.885 -10.831 1.00 97.00 267 THR A N 1
ATOM 2062 C CA . THR A 1 267 ? 10.782 4.475 -9.551 1.00 97.00 267 THR A CA 1
ATOM 2063 C C . THR A 1 267 ? 9.308 4.207 -9.264 1.00 97.00 267 THR A C 1
ATOM 2065 O O . THR A 1 267 ? 8.951 3.979 -8.110 1.00 97.00 267 THR A O 1
ATOM 2068 N N . VAL A 1 268 ? 8.465 4.216 -10.299 1.00 97.88 268 VAL A N 1
ATOM 2069 C CA . VAL A 1 268 ? 7.032 3.914 -10.193 1.00 97.88 268 VAL A CA 1
ATOM 2070 C C . VAL A 1 268 ? 6.629 2.965 -11.317 1.00 97.88 268 VAL A C 1
ATOM 2072 O O . VAL A 1 268 ? 7.098 3.106 -12.445 1.00 97.88 268 VAL A O 1
ATOM 2075 N N . ILE A 1 269 ? 5.758 2.013 -11.008 1.00 97.75 269 ILE A N 1
ATOM 2076 C CA . ILE A 1 269 ? 5.026 1.202 -11.978 1.00 97.75 269 ILE A CA 1
ATOM 2077 C C . ILE A 1 269 ? 3.545 1.360 -11.678 1.00 97.75 269 ILE A C 1
ATOM 2079 O O . ILE A 1 269 ? 3.088 0.975 -10.600 1.00 97.75 269 ILE A O 1
ATOM 2083 N N . GLU A 1 270 ? 2.820 1.893 -12.652 1.00 95.56 270 GLU A N 1
ATOM 2084 C CA . GLU A 1 270 ? 1.371 2.043 -12.626 1.00 95.56 270 GLU A CA 1
ATOM 2085 C C . GLU A 1 270 ? 0.807 1.412 -13.898 1.00 95.56 270 GLU A C 1
ATOM 2087 O O . GLU A 1 270 ? 1.138 1.832 -15.010 1.00 95.56 270 GLU A O 1
ATOM 2092 N N . ASP A 1 271 ? -0.009 0.372 -13.728 1.00 92.06 271 ASP A N 1
ATOM 2093 C CA . ASP A 1 271 ? -0.532 -0.448 -14.820 1.00 92.06 271 ASP A CA 1
ATOM 2094 C C . ASP A 1 271 ? 0.585 -0.896 -15.791 1.00 92.06 271 ASP A C 1
ATOM 2096 O O . ASP A 1 271 ? 1.576 -1.505 -15.388 1.00 92.06 271 ASP A O 1
ATOM 2100 N N . ASP A 1 272 ? 0.441 -0.574 -17.078 1.00 95.00 272 ASP A N 1
ATOM 2101 C CA . ASP A 1 272 ? 1.422 -0.861 -18.123 1.00 95.00 272 ASP A CA 1
ATOM 2102 C C . ASP A 1 272 ? 2.412 0.305 -18.342 1.00 95.00 272 ASP A C 1
ATOM 2104 O O . ASP A 1 272 ? 3.024 0.394 -19.404 1.00 95.00 272 ASP A O 1
ATOM 2108 N N . THR A 1 273 ? 2.574 1.238 -17.397 1.00 98.12 273 THR A N 1
ATOM 2109 C CA . THR A 1 273 ? 3.501 2.378 -17.530 1.00 98.12 273 THR A CA 1
ATOM 2110 C C . THR A 1 273 ? 4.549 2.388 -16.427 1.00 98.12 273 THR A C 1
ATOM 2112 O O . THR A 1 273 ? 4.258 2.275 -15.237 1.00 98.12 273 THR A O 1
ATOM 2115 N N . TRP A 1 274 ? 5.808 2.524 -16.835 1.00 98.06 274 TRP A N 1
ATOM 2116 C CA . TRP A 1 274 ? 6.950 2.638 -15.936 1.00 98.06 274 TRP A CA 1
ATOM 2117 C C . TRP A 1 274 ? 7.449 4.070 -15.931 1.00 98.06 274 TRP A C 1
ATOM 2119 O O . TRP A 1 274 ? 7.675 4.648 -16.993 1.00 98.06 274 TRP A O 1
ATOM 2129 N N . PHE A 1 275 ? 7.684 4.616 -14.744 1.00 98.12 275 PHE A N 1
ATOM 2130 C CA . PHE A 1 275 ? 8.203 5.963 -14.567 1.00 98.12 275 PHE A CA 1
ATOM 2131 C C . PHE A 1 275 ? 9.614 5.931 -13.999 1.00 98.12 275 PHE A C 1
ATOM 2133 O O . PHE A 1 275 ? 9.933 5.216 -13.042 1.00 98.12 275 PHE A O 1
ATOM 2140 N N . TYR A 1 276 ? 10.446 6.775 -14.582 1.00 96.38 276 TYR A N 1
ATOM 2141 C CA . TYR A 1 276 ? 11.826 7.018 -14.215 1.00 96.38 276 TYR A CA 1
ATOM 2142 C C . TYR A 1 276 ? 11.973 8.468 -13.715 1.00 96.38 276 TYR A C 1
ATOM 2144 O O . TYR A 1 276 ? 11.051 9.276 -13.849 1.00 96.38 276 TYR A O 1
ATOM 2152 N N . PRO A 1 277 ? 13.116 8.831 -13.106 1.00 93.88 277 PRO A N 1
ATOM 2153 C CA . PRO A 1 277 ? 13.357 10.202 -12.661 1.00 93.88 277 PRO A CA 1
ATOM 2154 C C . PRO A 1 277 ? 13.200 11.242 -13.780 1.00 93.88 277 PRO A C 1
ATOM 2156 O O . PRO A 1 277 ? 13.348 10.928 -14.956 1.00 93.88 277 PRO A O 1
ATOM 2159 N N . LYS A 1 278 ? 12.995 12.510 -13.397 1.00 93.81 278 LYS A N 1
ATOM 2160 C CA . LYS A 1 278 ? 12.778 13.642 -14.322 1.00 93.81 278 LYS A CA 1
ATOM 2161 C C . LYS A 1 278 ? 11.566 13.460 -15.247 1.00 93.81 278 LYS A C 1
ATOM 2163 O O . LYS A 1 278 ? 11.641 13.786 -16.430 1.00 93.81 278 LYS A O 1
ATOM 2168 N N . ASP A 1 279 ? 10.487 12.926 -14.682 1.00 93.38 279 ASP A N 1
ATOM 2169 C CA . ASP A 1 279 ? 9.179 12.768 -15.329 1.00 93.38 279 ASP A CA 1
ATOM 2170 C C . ASP A 1 279 ? 9.213 11.943 -16.624 1.00 93.38 279 ASP A C 1
ATOM 2172 O O . ASP A 1 279 ? 8.328 12.047 -17.469 1.00 93.38 279 ASP A O 1
ATOM 2176 N N . ALA A 1 280 ? 10.234 11.099 -16.777 1.00 97.38 280 ALA A N 1
ATOM 2177 C CA . ALA A 1 280 ? 10.327 10.186 -17.898 1.00 97.38 280 ALA A CA 1
ATOM 2178 C C . ALA A 1 280 ? 9.416 8.976 -17.688 1.00 97.38 280 ALA A C 1
ATOM 2180 O O . ALA A 1 280 ? 9.345 8.419 -16.590 1.00 97.38 280 ALA A O 1
ATOM 2181 N N . SER A 1 281 ? 8.754 8.531 -18.752 1.00 98.06 281 SER A N 1
ATOM 2182 C CA . SER A 1 281 ? 7.853 7.383 -18.713 1.00 98.06 281 SER A CA 1
ATOM 2183 C C . SER A 1 281 ? 7.980 6.506 -19.953 1.00 98.06 281 SER A C 1
ATOM 2185 O O . SER A 1 281 ? 8.271 6.981 -21.050 1.00 98.06 281 SER A O 1
ATOM 2187 N N . VAL A 1 282 ? 7.760 5.207 -19.775 1.00 98.31 282 VAL A N 1
ATOM 2188 C CA . VAL A 1 282 ? 7.688 4.216 -20.851 1.00 98.31 282 VAL A CA 1
ATOM 2189 C C . VAL A 1 282 ? 6.383 3.456 -20.693 1.00 98.31 282 VAL A C 1
ATOM 2191 O O . VAL A 1 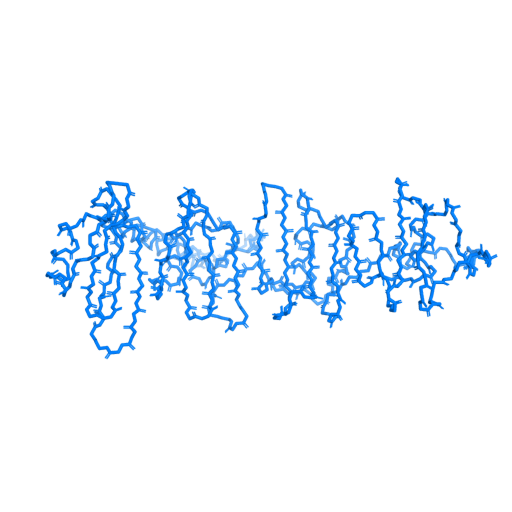282 ? 6.153 2.839 -19.654 1.00 98.31 282 VAL 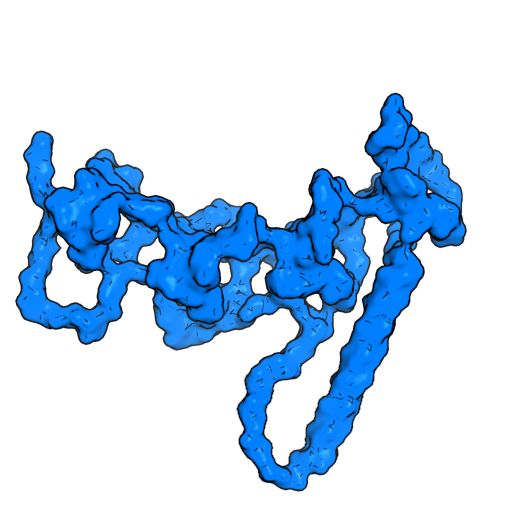A O 1
ATOM 2194 N N . SER A 1 283 ? 5.536 3.490 -21.717 1.00 98.19 283 SER A N 1
ATOM 2195 C CA . SER A 1 283 ? 4.278 2.746 -21.732 1.00 98.19 283 SER A CA 1
ATOM 2196 C C . SER A 1 283 ? 4.423 1.472 -22.548 1.00 98.19 283 SER A C 1
ATOM 2198 O O . SER A 1 283 ? 5.022 1.454 -23.631 1.00 98.19 283 SER A O 1
ATOM 2200 N N . PHE A 1 284 ? 3.807 0.414 -22.044 1.00 97.44 284 PHE A N 1
ATOM 2201 C CA . PHE A 1 284 ? 3.815 -0.916 -22.615 1.00 97.44 284 PHE A CA 1
ATOM 2202 C C . PHE A 1 284 ? 2.408 -1.331 -23.050 1.00 97.44 284 PHE A C 1
ATOM 2204 O O . PHE A 1 284 ? 1.393 -0.785 -22.628 1.00 97.44 284 PHE A O 1
ATOM 2211 N N . LYS A 1 285 ? 2.343 -2.323 -23.931 1.00 97.50 285 LYS A N 1
ATOM 2212 C CA . LYS A 1 285 ? 1.128 -3.077 -24.227 1.00 97.50 285 LYS A CA 1
ATOM 2213 C C . LYS A 1 285 ? 1.520 -4.510 -24.523 1.00 97.50 285 LYS A C 1
ATOM 2215 O O . LYS A 1 285 ? 2.366 -4.747 -25.384 1.00 97.50 285 LYS A O 1
ATOM 2220 N N . ALA A 1 286 ? 0.920 -5.462 -23.808 1.00 94.38 286 ALA A N 1
ATOM 2221 C CA . ALA A 1 286 ? 1.293 -6.877 -23.897 1.00 94.38 286 ALA A CA 1
ATOM 2222 C C . ALA A 1 286 ? 2.818 -7.095 -23.745 1.00 94.38 286 ALA A C 1
ATOM 2224 O O . ALA A 1 286 ? 3.433 -7.846 -24.502 1.00 94.38 286 ALA A O 1
ATOM 2225 N N . GLY A 1 287 ? 3.431 -6.380 -22.792 1.00 93.31 287 GLY A N 1
ATOM 2226 C CA . GLY A 1 287 ? 4.860 -6.478 -22.473 1.00 93.31 287 GLY A CA 1
ATOM 2227 C C . GLY A 1 287 ? 5.817 -5.821 -23.474 1.00 93.31 287 GLY A C 1
ATOM 2228 O O . GLY A 1 287 ? 7.024 -6.044 -23.370 1.00 93.31 287 GLY A O 1
ATOM 2229 N N . ARG A 1 288 ? 5.315 -5.034 -24.437 1.00 96.62 288 ARG A N 1
ATOM 2230 C CA . ARG A 1 288 ? 6.127 -4.349 -25.459 1.00 96.62 288 ARG A CA 1
ATOM 2231 C C . ARG A 1 288 ? 5.963 -2.839 -25.419 1.00 96.62 288 ARG A C 1
ATOM 2233 O O . ARG A 1 288 ? 4.843 -2.370 -25.237 1.00 96.62 288 ARG A O 1
ATOM 2240 N N . VAL A 1 289 ? 7.050 -2.099 -25.630 1.00 97.69 289 VAL A N 1
ATOM 2241 C CA . VAL A 1 289 ? 7.066 -0.631 -25.691 1.00 97.69 289 VAL A CA 1
ATOM 2242 C C . VAL A 1 289 ? 6.117 -0.155 -26.787 1.00 97.69 289 VAL A C 1
ATOM 2244 O O . VAL A 1 289 ? 6.223 -0.587 -27.936 1.00 97.69 289 VAL A O 1
ATOM 2247 N N . VAL A 1 290 ? 5.203 0.752 -26.442 1.00 97.81 290 VAL A N 1
ATOM 2248 C CA . VAL A 1 290 ? 4.301 1.406 -27.406 1.00 97.81 290 VAL A CA 1
ATOM 2249 C C . VAL A 1 290 ? 4.588 2.891 -27.571 1.00 97.81 290 VAL A C 1
ATOM 2251 O O . VAL A 1 290 ? 4.410 3.424 -28.664 1.00 97.81 290 VAL A O 1
ATOM 2254 N N . THR A 1 291 ? 5.025 3.562 -26.506 1.00 97.19 291 THR A N 1
ATOM 2255 C CA . THR A 1 291 ? 5.402 4.978 -26.516 1.00 97.19 291 THR A CA 1
ATOM 2256 C C . THR A 1 291 ? 6.246 5.302 -25.286 1.00 97.19 291 THR A C 1
ATOM 2258 O O . THR A 1 291 ? 6.301 4.518 -24.337 1.00 97.19 291 THR A O 1
ATOM 2261 N N . TRP A 1 292 ? 6.876 6.471 -25.291 1.00 97.75 292 TRP A N 1
ATOM 2262 C CA . TRP A 1 292 ? 7.569 7.041 -24.142 1.00 97.75 292 TRP A CA 1
ATOM 2263 C C . TRP A 1 292 ? 7.390 8.560 -24.101 1.00 97.75 292 TRP A C 1
ATOM 2265 O O . TRP A 1 292 ? 7.090 9.180 -25.125 1.00 97.75 292 TRP A O 1
ATOM 2275 N N . ASP A 1 293 ? 7.609 9.139 -22.926 1.00 97.12 293 ASP A N 1
ATOM 2276 C CA . ASP A 1 293 ? 7.819 10.572 -22.724 1.00 97.12 293 ASP A CA 1
ATOM 2277 C C . ASP A 1 293 ? 9.158 10.768 -22.004 1.00 97.12 293 ASP A C 1
ATOM 2279 O O . ASP A 1 293 ? 9.467 10.043 -21.058 1.00 97.12 293 ASP A O 1
ATOM 2283 N N . ASP A 1 294 ? 9.980 11.705 -22.472 1.00 95.88 294 ASP A N 1
ATOM 2284 C CA . ASP A 1 294 ? 11.329 11.931 -21.939 1.00 95.88 294 ASP A CA 1
ATOM 2285 C C . ASP A 1 294 ? 11.676 13.423 -21.837 1.00 95.88 294 ASP A C 1
ATOM 2287 O O . ASP A 1 294 ? 12.648 13.891 -22.442 1.00 95.88 294 ASP A O 1
ATOM 2291 N N . PRO A 1 295 ? 10.905 14.209 -21.065 1.00 94.50 295 PRO A N 1
ATOM 2292 C CA . PRO A 1 295 ? 11.179 15.635 -20.912 1.00 94.50 295 PRO A CA 1
ATOM 2293 C C . PRO A 1 295 ? 12.552 15.881 -20.262 1.00 94.50 295 PRO A C 1
ATOM 2295 O O . PRO A 1 295 ? 13.197 16.901 -20.510 1.00 94.50 295 PRO A O 1
ATOM 2298 N N . GLY A 1 296 ? 13.021 14.935 -19.441 1.00 91.56 296 GLY A N 1
ATOM 2299 C CA . GLY A 1 296 ? 14.290 14.996 -18.724 1.00 91.56 296 GLY A CA 1
ATOM 2300 C C . GLY A 1 296 ? 15.519 14.485 -19.481 1.00 91.56 296 GLY A C 1
ATOM 2301 O O . GLY A 1 296 ? 16.633 14.613 -18.947 1.00 91.56 296 GLY A O 1
ATOM 2302 N N . GLY A 1 297 ? 15.342 13.899 -20.671 1.00 93.00 297 GLY A N 1
ATOM 2303 C CA . GLY A 1 297 ? 16.418 13.317 -21.478 1.00 93.00 297 GLY A CA 1
ATOM 2304 C C . GLY A 1 297 ? 17.150 12.158 -20.792 1.00 93.00 297 GLY A C 1
ATOM 2305 O O . GLY A 1 297 ? 18.369 12.035 -20.939 1.00 93.00 297 GLY A O 1
ATOM 2306 N N . VAL A 1 298 ? 16.461 11.390 -19.942 1.00 93.94 298 VAL A N 1
ATOM 2307 C CA . VAL A 1 298 ? 17.052 10.277 -19.182 1.00 93.94 298 VAL A CA 1
ATOM 2308 C C . VAL A 1 298 ? 16.842 8.929 -19.857 1.00 93.94 298 VAL A C 1
ATOM 2310 O O . VAL A 1 298 ? 17.591 7.998 -19.549 1.00 93.94 298 VAL A O 1
ATOM 2313 N N . LEU A 1 299 ? 15.859 8.806 -20.756 1.00 94.25 299 LEU A N 1
ATOM 2314 C CA . LEU A 1 299 ? 15.583 7.550 -21.440 1.00 94.25 299 LEU A CA 1
ATOM 2315 C C . LEU A 1 299 ? 16.630 7.284 -22.520 1.00 94.25 299 LEU A C 1
ATOM 2317 O O . LEU A 1 299 ? 17.060 8.156 -23.273 1.00 94.25 299 LEU A O 1
ATOM 2321 N N . ARG A 1 300 ? 17.034 6.021 -22.624 1.00 92.56 300 ARG A N 1
ATOM 2322 C CA . ARG A 1 300 ? 17.945 5.555 -23.668 1.00 92.56 300 ARG A CA 1
ATOM 2323 C C . ARG A 1 300 ? 17.139 5.086 -24.874 1.00 92.56 300 ARG A C 1
ATOM 2325 O O . ARG A 1 300 ? 17.039 3.890 -25.105 1.00 92.56 300 ARG A O 1
ATOM 2332 N N . VAL A 1 301 ? 16.559 6.016 -25.627 1.00 91.44 301 VAL A N 1
ATOM 2333 C CA . VAL A 1 301 ? 15.690 5.710 -26.780 1.00 91.44 301 VAL A CA 1
ATOM 2334 C C . VAL A 1 301 ? 16.405 5.830 -28.127 1.00 91.44 301 VAL A C 1
ATOM 2336 O O . VAL A 1 301 ? 17.259 6.698 -28.328 1.00 91.44 301 VAL A O 1
ATOM 2339 N N . GLY A 1 302 ? 16.070 4.935 -29.056 1.00 80.75 302 GLY A N 1
ATOM 2340 C CA . GLY A 1 302 ? 16.622 4.869 -30.404 1.00 80.75 302 GLY A CA 1
ATOM 2341 C C . GLY A 1 302 ? 15.880 5.804 -31.353 1.00 80.75 302 GLY A C 1
ATOM 2342 O O . GLY A 1 302 ? 14.890 5.422 -31.952 1.00 80.75 302 GLY A O 1
ATOM 2343 N N . GLY A 1 303 ? 16.372 7.032 -31.517 1.00 65.75 303 GLY A N 1
ATOM 2344 C CA . GLY A 1 303 ? 15.875 7.962 -32.536 1.00 65.75 303 GLY A CA 1
ATOM 2345 C C . GLY A 1 303 ? 15.415 9.302 -31.970 1.00 65.75 303 GLY A C 1
ATOM 2346 O O . GLY A 1 303 ? 14.460 9.388 -31.204 1.00 65.75 303 GLY A O 1
ATOM 2347 N N . ARG A 1 304 ? 16.079 10.380 -32.401 1.00 48.38 304 ARG A N 1
ATOM 2348 C CA . ARG A 1 304 ? 15.488 11.723 -32.365 1.00 48.38 304 ARG A CA 1
ATOM 2349 C C . ARG A 1 304 ? 14.356 11.743 -33.392 1.00 48.38 304 ARG A C 1
ATOM 2351 O O . ARG A 1 304 ? 14.626 11.478 -34.563 1.00 48.38 304 ARG A O 1
ATOM 2358 N N . ARG A 1 305 ? 13.131 12.047 -32.967 1.00 45.16 305 ARG A N 1
ATOM 2359 C CA . ARG A 1 305 ? 12.143 12.620 -33.888 1.00 45.16 305 ARG A CA 1
ATOM 2360 C C . ARG A 1 305 ? 12.476 14.086 -34.123 1.00 45.16 305 ARG A C 1
ATOM 2362 O O . ARG A 1 305 ? 12.887 14.746 -33.143 1.00 45.16 305 ARG A O 1
#

Secondary structure (DSSP, 8-state):
-BHHHHHHHH-S-SEEE--SSTTSPEEEEETTEEEEEETTEEEEEE---SS--------HHHHHHHHHHHHHHHHHHHHHHHHHHS--S------TT---TTT-B-TT-BHHHHHHHH-S-SEEEE-GGG-EEEEETTEEEEE-TTSBEEEEE-TTS-S-B-S-PPPTTPPPB-TT-BHHHHHHHH-S-SEEEEEETTEEEEE-STTS-EEEEEETTEEEEEEETTS-S-B--SS-GGGS-TTS---S-B-TT-BHHHHHHHH-S-SEEETTEEEETTTEEEEEETTEEEEEE-TTS-S-BS---